Protein AF-A0A1X6YIQ5-F1 (afdb_monomer_lite)

Structure (mmCIF, N/CA/C/O backbone):
data_AF-A0A1X6YIQ5-F1
#
_entry.id   AF-A0A1X6YIQ5-F1
#
loop_
_atom_site.group_PDB
_atom_site.id
_atom_site.type_symbol
_atom_site.label_atom_id
_atom_site.label_alt_id
_atom_site.label_comp_id
_atom_site.label_asym_id
_atom_site.label_entity_id
_atom_site.label_seq_id
_atom_site.pdbx_PDB_ins_code
_atom_site.Cartn_x
_atom_site.Cartn_y
_atom_site.Cartn_z
_atom_site.occupancy
_atom_site.B_iso_or_equiv
_atom_site.auth_seq_id
_atom_site.auth_comp_id
_atom_site.auth_asym_id
_atom_site.auth_atom_id
_atom_site.pdbx_PDB_model_num
ATOM 1 N N . MET A 1 1 ? 6.212 4.295 -26.860 1.00 53.03 1 MET A N 1
ATOM 2 C CA . MET A 1 1 ? 7.221 3.517 -26.101 1.00 53.03 1 MET A CA 1
ATOM 3 C C . MET A 1 1 ? 6.653 2.960 -24.798 1.00 53.03 1 MET A C 1
ATOM 5 O O . MET A 1 1 ? 6.715 1.766 -24.558 1.00 53.03 1 MET A O 1
ATOM 9 N N . VAL A 1 2 ? 6.055 3.823 -23.980 1.00 55.97 2 VAL A N 1
ATOM 10 C CA . VAL A 1 2 ? 5.561 3.533 -22.626 1.00 55.97 2 VAL A CA 1
ATOM 11 C C . VAL A 1 2 ? 4.442 2.473 -22.601 1.00 55.97 2 VAL A C 1
ATOM 13 O O . VAL A 1 2 ? 4.489 1.535 -21.822 1.00 55.97 2 VAL A O 1
ATOM 16 N N . VAL A 1 3 ? 3.499 2.537 -23.537 1.00 56.19 3 VAL A N 1
ATOM 17 C CA . VAL A 1 3 ? 2.210 1.818 -23.471 1.00 56.19 3 VAL A CA 1
ATOM 18 C C . VAL A 1 3 ? 2.322 0.293 -23.561 1.00 56.19 3 VAL A C 1
ATOM 20 O O . VAL A 1 3 ? 1.703 -0.402 -22.770 1.00 56.19 3 VAL A O 1
ATOM 23 N N . LEU A 1 4 ? 3.128 -0.253 -24.479 1.00 58.44 4 LEU A N 1
ATOM 24 C CA . LEU A 1 4 ? 3.319 -1.712 -24.598 1.00 58.44 4 LEU A CA 1
ATOM 25 C C . LEU A 1 4 ? 4.088 -2.301 -23.409 1.00 58.44 4 LEU A C 1
ATOM 27 O O . LEU A 1 4 ? 3.929 -3.468 -23.063 1.00 58.44 4 LEU A O 1
ATOM 31 N N . LEU A 1 5 ? 4.935 -1.483 -22.792 1.00 61.59 5 LEU A N 1
ATOM 32 C CA . LEU A 1 5 ? 5.711 -1.863 -21.625 1.00 61.59 5 LEU A CA 1
ATOM 33 C C . LEU A 1 5 ? 4.838 -1.816 -20.362 1.00 61.59 5 LEU A C 1
ATOM 35 O O . LEU A 1 5 ? 4.903 -2.739 -19.556 1.00 61.59 5 LEU A O 1
ATOM 39 N N . PHE A 1 6 ? 3.958 -0.816 -20.264 1.00 63.44 6 PHE A N 1
ATOM 40 C CA . PHE A 1 6 ? 2.866 -0.741 -19.288 1.00 63.44 6 PHE A CA 1
ATOM 41 C C . PHE A 1 6 ? 1.937 -1.950 -19.405 1.00 63.44 6 PHE A C 1
ATOM 43 O O . PHE A 1 6 ? 1.803 -2.706 -18.455 1.00 63.44 6 PHE A O 1
ATOM 50 N N . ALA A 1 7 ? 1.416 -2.208 -20.603 1.00 62.44 7 ALA A N 1
ATOM 51 C CA . ALA A 1 7 ? 0.594 -3.368 -20.933 1.00 62.44 7 ALA A CA 1
ATOM 52 C C . ALA A 1 7 ? 1.206 -4.702 -20.477 1.00 62.44 7 ALA A C 1
ATOM 54 O O . ALA A 1 7 ? 0.533 -5.568 -19.920 1.00 62.44 7 ALA A O 1
ATOM 55 N N . TYR A 1 8 ? 2.505 -4.880 -20.723 1.00 66.38 8 TYR A N 1
ATOM 56 C CA . TYR A 1 8 ? 3.210 -6.091 -20.328 1.00 66.38 8 TYR A CA 1
ATOM 57 C C . TYR A 1 8 ? 3.459 -6.141 -18.814 1.00 66.38 8 TYR A C 1
ATOM 59 O O . TYR A 1 8 ? 3.395 -7.217 -18.234 1.00 66.38 8 TYR A O 1
ATOM 67 N N . ALA A 1 9 ? 3.711 -5.001 -18.163 1.00 65.00 9 ALA A N 1
ATOM 68 C CA . ALA A 1 9 ? 3.902 -4.901 -16.718 1.00 65.00 9 ALA A CA 1
ATOM 69 C C . ALA A 1 9 ? 2.590 -5.064 -15.918 1.00 65.00 9 ALA A C 1
ATOM 71 O O . ALA A 1 9 ? 2.622 -5.643 -14.833 1.00 65.00 9 ALA A O 1
ATOM 72 N N . GLU A 1 10 ? 1.442 -4.656 -16.468 1.00 68.88 10 GLU A N 1
ATOM 73 C CA . GLU A 1 10 ? 0.098 -4.855 -15.895 1.00 68.88 10 GLU A CA 1
ATOM 74 C C . GLU A 1 10 ? -0.239 -6.345 -15.700 1.00 68.88 10 GLU A C 1
ATOM 76 O O . GLU A 1 10 ? -0.934 -6.714 -14.752 1.00 68.88 10 GLU A O 1
ATOM 81 N N . LEU A 1 11 ? 0.311 -7.235 -16.536 1.00 68.00 11 LEU A N 1
ATOM 82 C CA . LEU A 1 11 ? 0.169 -8.691 -16.378 1.00 68.00 11 LEU A CA 1
ATOM 83 C C . LEU A 1 11 ? 0.916 -9.240 -15.149 1.00 68.00 11 LEU A C 1
ATOM 85 O O . LEU A 1 11 ? 0.586 -10.323 -14.661 1.00 68.00 11 LEU A O 1
ATOM 89 N N . TYR A 1 12 ? 1.913 -8.514 -14.632 1.00 71.19 12 TYR A N 1
ATOM 90 C CA . TYR A 1 12 ? 2.687 -8.928 -13.456 1.00 71.19 12 TYR A CA 1
ATOM 91 C C . TYR A 1 12 ? 2.067 -8.472 -12.140 1.00 71.19 12 TYR A C 1
ATOM 93 O O . TYR A 1 12 ? 2.464 -8.981 -11.095 1.00 71.19 12 TYR A O 1
ATOM 101 N N . GLU A 1 13 ? 1.096 -7.560 -12.153 1.00 73.12 13 GLU A N 1
ATOM 102 C CA . GLU A 1 13 ? 0.390 -7.153 -10.938 1.00 73.12 13 GLU A CA 1
ATOM 103 C C . GLU A 1 13 ? -0.381 -8.330 -10.301 1.00 73.12 13 GLU A C 1
ATOM 105 O O . GLU A 1 13 ? -0.121 -8.645 -9.133 1.00 73.12 13 GLU A O 1
ATOM 110 N N . PRO A 1 14 ? -1.253 -9.062 -11.025 1.00 73.69 14 PRO A N 1
ATOM 111 C CA . PRO A 1 14 ? -1.998 -10.175 -10.443 1.00 73.69 14 PRO A CA 1
ATOM 112 C C . PRO A 1 14 ? -1.091 -11.353 -10.068 1.00 73.69 14 PRO A C 1
ATOM 114 O O . PRO A 1 14 ? -1.290 -12.010 -9.043 1.00 73.69 14 PRO A O 1
ATOM 117 N N . LEU A 1 15 ? -0.044 -11.588 -10.867 1.00 76.81 15 LEU A N 1
ATOM 118 C CA . LEU A 1 15 ? 0.996 -12.561 -10.550 1.00 76.81 15 LEU A CA 1
ATOM 119 C C . LEU A 1 15 ? 1.741 -12.162 -9.270 1.00 76.81 15 LEU A C 1
ATOM 121 O O . LEU A 1 15 ? 2.005 -13.006 -8.418 1.00 76.81 15 LEU A O 1
ATOM 125 N N . GLY A 1 16 ? 2.041 -10.875 -9.112 1.00 75.31 16 GLY A N 1
ATOM 126 C CA . GLY A 1 16 ? 2.680 -10.329 -7.927 1.00 75.31 16 GLY A CA 1
ATOM 127 C C . GLY A 1 16 ? 1.823 -10.488 -6.677 1.00 75.31 16 GLY A C 1
ATOM 128 O O . GLY A 1 16 ? 2.349 -10.855 -5.627 1.00 75.31 16 GLY A O 1
ATOM 129 N N . PHE A 1 17 ? 0.503 -10.317 -6.799 1.00 81.81 17 PHE A N 1
ATOM 130 C CA . PHE A 1 17 ? -0.428 -10.678 -5.733 1.00 81.81 17 PHE A CA 1
ATOM 131 C C . PHE A 1 17 ? -0.332 -12.167 -5.386 1.00 81.81 17 PHE A C 1
ATOM 133 O O . PHE A 1 17 ? -0.125 -12.484 -4.221 1.00 81.81 17 PHE A O 1
ATOM 140 N N . ILE A 1 18 ? -0.432 -13.076 -6.366 1.00 81.25 18 ILE A N 1
ATOM 141 C CA . ILE A 1 18 ? -0.370 -14.527 -6.111 1.00 81.25 18 ILE A CA 1
ATOM 142 C C . ILE A 1 18 ? 0.941 -14.910 -5.427 1.00 81.25 18 ILE A C 1
ATOM 144 O O . ILE A 1 18 ? 0.925 -15.603 -4.413 1.00 81.25 18 ILE A O 1
ATOM 148 N N . ILE A 1 19 ? 2.077 -14.451 -5.956 1.00 81.25 19 ILE A N 1
ATOM 149 C CA . ILE A 1 19 ? 3.394 -14.765 -5.396 1.00 81.25 19 ILE A CA 1
ATOM 150 C C . ILE A 1 19 ? 3.486 -14.230 -3.965 1.00 81.25 19 ILE A C 1
ATOM 152 O O . ILE A 1 19 ? 3.871 -14.968 -3.061 1.00 81.25 19 ILE A O 1
ATOM 156 N N . SER A 1 20 ? 3.088 -12.976 -3.734 1.00 80.19 20 SER A N 1
ATOM 157 C CA . SER A 1 20 ? 3.107 -12.385 -2.394 1.00 80.19 20 SER A CA 1
ATOM 158 C C . SER A 1 20 ? 2.157 -13.118 -1.438 1.00 80.19 20 SER A C 1
ATOM 160 O O . SER A 1 20 ? 2.506 -13.378 -0.289 1.00 80.19 20 SER A O 1
ATOM 162 N N . ALA A 1 21 ? 0.980 -13.528 -1.911 1.00 81.50 21 ALA A N 1
ATOM 163 C CA . ALA A 1 21 ? -0.016 -14.233 -1.115 1.00 81.50 21 ALA A CA 1
ATOM 164 C C . ALA A 1 21 ? 0.458 -15.640 -0.735 1.00 81.50 21 ALA A C 1
ATOM 166 O O . ALA A 1 21 ? 0.279 -16.049 0.406 1.00 81.50 21 ALA A O 1
ATOM 167 N N . ILE A 1 22 ? 1.110 -16.363 -1.647 1.00 82.69 22 ILE A N 1
ATOM 168 C CA . ILE A 1 22 ? 1.672 -17.689 -1.364 1.00 82.69 22 ILE A CA 1
ATOM 169 C C . ILE A 1 22 ? 2.852 -17.581 -0.392 1.00 82.69 22 ILE A C 1
ATOM 171 O O . ILE A 1 22 ? 2.931 -18.352 0.561 1.00 82.69 22 ILE A O 1
ATOM 175 N N . LEU A 1 23 ? 3.761 -16.627 -0.617 1.00 82.94 23 LEU A N 1
ATOM 176 C CA . LEU A 1 23 ? 4.980 -16.491 0.184 1.00 82.94 23 LEU A CA 1
ATOM 177 C C . LEU A 1 23 ? 4.713 -15.898 1.571 1.00 82.94 23 LEU A C 1
ATOM 179 O O . LEU A 1 23 ? 5.242 -16.387 2.567 1.00 82.94 23 LEU A O 1
ATOM 183 N N . PHE A 1 24 ? 3.905 -14.839 1.642 1.00 82.94 24 PHE A N 1
ATOM 184 C CA . PHE A 1 24 ? 3.707 -14.052 2.859 1.00 82.94 24 PHE A CA 1
ATOM 185 C C . PHE A 1 24 ? 2.323 -14.229 3.476 1.00 82.94 24 PHE A C 1
ATOM 187 O O . PHE A 1 24 ? 2.172 -13.972 4.664 1.00 82.94 24 PHE A O 1
ATOM 194 N N . GLY A 1 25 ? 1.315 -14.688 2.732 1.00 80.62 25 GLY A N 1
ATOM 195 C CA . GLY A 1 25 ? -0.045 -14.865 3.252 1.00 80.62 25 GLY A CA 1
ATOM 196 C C . GLY A 1 25 ? -0.112 -15.756 4.497 1.00 80.62 25 GLY A C 1
ATOM 197 O O . GLY A 1 25 ? -0.615 -15.284 5.516 1.00 80.62 25 GLY A O 1
ATOM 198 N N . PRO A 1 26 ? 0.443 -16.987 4.485 1.00 79.50 26 PRO A N 1
ATOM 199 C CA . PRO A 1 26 ? 0.451 -17.858 5.664 1.00 79.50 26 PRO A CA 1
ATOM 200 C C . PRO A 1 26 ? 1.205 -17.246 6.853 1.00 79.50 26 PRO A C 1
ATOM 202 O O . PRO A 1 26 ? 0.754 -17.328 7.998 1.00 79.50 26 PRO A O 1
ATOM 205 N N . LEU A 1 27 ? 2.335 -16.585 6.583 1.00 83.25 27 LEU A N 1
ATOM 206 C CA . LEU A 1 27 ? 3.137 -15.921 7.609 1.00 83.25 27 LEU A CA 1
ATOM 207 C C . LEU A 1 27 ? 2.349 -14.779 8.263 1.00 83.25 27 LEU A C 1
ATOM 209 O O . LEU A 1 27 ? 2.223 -14.729 9.481 1.00 83.25 27 LEU A O 1
ATOM 213 N N . LEU A 1 28 ? 1.762 -13.894 7.460 1.00 81.31 28 LEU A N 1
ATOM 214 C CA . LEU A 1 28 ? 0.974 -12.764 7.948 1.00 81.31 28 LEU A CA 1
ATOM 215 C C . LEU A 1 28 ? -0.287 -13.239 8.683 1.00 81.31 28 LEU A C 1
ATOM 217 O O . LEU A 1 28 ? -0.597 -12.719 9.751 1.00 81.31 28 LEU A O 1
ATOM 221 N N . ALA A 1 29 ? -0.976 -14.261 8.167 1.00 77.25 29 ALA A N 1
ATOM 222 C CA . ALA A 1 29 ? -2.169 -14.822 8.798 1.00 77.25 29 ALA A CA 1
ATOM 223 C C . ALA A 1 29 ? -1.861 -15.463 10.162 1.00 77.25 29 ALA A C 1
ATOM 225 O O . ALA A 1 29 ? -2.583 -15.223 11.126 1.00 77.25 29 ALA A O 1
ATOM 226 N N . SER A 1 30 ? -0.777 -16.237 10.272 1.00 79.25 30 SER A N 1
ATOM 227 C CA . SER A 1 30 ? -0.375 -16.866 11.542 1.00 79.25 30 SER A CA 1
ATOM 228 C C . SER A 1 30 ? 0.035 -15.845 12.604 1.00 79.25 30 SER A C 1
ATOM 230 O O . SER A 1 30 ? -0.375 -15.962 13.758 1.00 79.25 30 SER A O 1
ATOM 232 N N . VAL A 1 31 ? 0.773 -14.803 12.208 1.00 80.06 31 VAL A N 1
ATOM 233 C CA . VAL A 1 31 ? 1.117 -13.679 13.089 1.00 80.06 31 VAL A CA 1
ATOM 234 C C . VAL A 1 31 ? -0.150 -12.966 13.563 1.00 80.06 31 VAL A C 1
ATOM 236 O O . VAL A 1 31 ? -0.294 -12.706 14.754 1.00 80.06 31 VAL A O 1
ATOM 239 N N . ALA A 1 32 ? -1.094 -12.708 12.660 1.00 77.12 32 ALA A N 1
ATOM 240 C CA . ALA A 1 32 ? -2.325 -11.993 12.975 1.00 77.12 32 ALA A CA 1
ATOM 241 C C . ALA A 1 32 ? -3.273 -12.762 13.902 1.00 77.12 32 ALA A C 1
ATOM 243 O O . ALA A 1 32 ? -3.860 -12.165 14.797 1.00 77.12 32 ALA A O 1
ATOM 244 N N . VAL A 1 33 ? -3.410 -14.082 13.730 1.00 78.25 33 VAL A N 1
ATOM 245 C CA . VAL A 1 33 ? -4.239 -14.919 14.621 1.00 78.25 33 VAL A CA 1
ATOM 246 C C . VAL A 1 33 ? -3.663 -14.962 16.043 1.00 78.25 33 VAL A C 1
ATOM 248 O O . VAL A 1 33 ? -4.410 -15.093 17.007 1.00 78.25 33 VAL A O 1
ATOM 251 N N . GLY A 1 34 ? -2.346 -14.797 16.193 1.00 79.19 34 GLY A N 1
ATOM 252 C CA . GLY A 1 34 ? -1.677 -14.705 17.491 1.00 79.19 34 GLY A CA 1
ATOM 253 C C . GLY A 1 34 ? -1.745 -13.327 18.165 1.00 79.19 34 GLY A C 1
ATOM 254 O O . GLY A 1 34 ? -1.153 -13.149 19.232 1.00 79.19 34 GLY A O 1
ATOM 255 N N . PHE A 1 35 ? -2.403 -12.324 17.571 1.00 81.06 35 PHE A N 1
ATOM 256 C CA . PHE A 1 35 ? -2.452 -10.985 18.158 1.00 81.06 35 PHE A CA 1
ATOM 257 C C . PHE A 1 35 ? -3.387 -10.921 19.366 1.00 81.06 35 PHE A C 1
ATOM 259 O O . PHE A 1 35 ? -4.598 -11.095 19.269 1.00 81.06 35 PHE A O 1
ATOM 266 N N . SER A 1 36 ? -2.808 -10.598 20.522 1.00 83.94 36 SER A N 1
ATOM 267 C CA . SER A 1 36 ? -3.554 -10.198 21.712 1.00 83.94 36 SER A CA 1
ATOM 268 C C . SER A 1 36 ? -3.904 -8.700 21.655 1.00 83.94 36 SER A C 1
ATOM 270 O O . SER A 1 36 ? -3.282 -7.952 20.891 1.00 83.94 36 SER A O 1
ATOM 272 N N . PRO A 1 37 ? -4.838 -8.205 22.492 1.00 84.19 37 PRO A N 1
ATOM 273 C CA . PRO A 1 37 ? -5.150 -6.774 22.568 1.00 84.19 37 PRO A CA 1
ATOM 274 C C . PRO A 1 37 ? -3.915 -5.882 22.779 1.00 84.19 37 PRO A C 1
ATOM 276 O O . PRO A 1 37 ? -3.825 -4.803 22.197 1.00 84.19 37 PRO A O 1
ATOM 279 N N . ALA A 1 38 ? -2.920 -6.352 23.541 1.00 89.25 38 ALA A N 1
ATOM 280 C CA . ALA A 1 38 ? -1.661 -5.635 23.743 1.00 89.25 38 ALA A CA 1
ATOM 281 C C . ALA A 1 38 ? -0.853 -5.485 22.439 1.00 89.25 38 ALA A C 1
ATOM 283 O O . ALA A 1 38 ? -0.297 -4.417 22.180 1.00 89.25 38 ALA A O 1
ATOM 284 N N . ASN A 1 39 ? -0.842 -6.518 21.588 1.00 84.38 39 ASN A N 1
ATOM 285 C CA . ASN A 1 39 ? -0.158 -6.481 20.293 1.00 84.38 39 ASN A CA 1
ATOM 286 C C . ASN A 1 39 ? -0.833 -5.492 19.338 1.00 84.38 39 ASN A C 1
ATOM 288 O O . ASN A 1 39 ? -0.136 -4.768 18.633 1.00 84.38 39 ASN A O 1
ATOM 292 N N . TYR A 1 40 ? -2.168 -5.392 19.359 1.00 80.94 40 TYR A N 1
ATOM 293 C CA . TYR A 1 40 ? -2.887 -4.374 18.588 1.00 80.94 40 TYR A CA 1
ATOM 294 C C . TYR A 1 40 ? -2.521 -2.955 19.033 1.00 80.94 40 TYR A C 1
ATOM 296 O O . TYR A 1 40 ? -2.249 -2.111 18.183 1.00 80.94 40 TYR A O 1
ATOM 304 N N . VAL A 1 41 ? -2.440 -2.687 20.341 1.00 87.38 41 VAL A N 1
ATOM 305 C CA . VAL A 1 41 ? -2.010 -1.369 20.843 1.00 87.38 41 VAL A CA 1
ATOM 306 C C . VAL A 1 41 ? -0.580 -1.055 20.400 1.00 87.38 41 VAL A C 1
ATOM 308 O O . VAL A 1 41 ? -0.331 0.022 19.859 1.00 87.38 41 VAL A O 1
ATOM 311 N N . ALA A 1 42 ? 0.351 -1.999 20.567 1.00 88.19 42 ALA A N 1
ATOM 312 C CA . ALA A 1 42 ? 1.741 -1.825 20.148 1.00 88.19 42 ALA A CA 1
ATOM 313 C C . ALA A 1 42 ? 1.862 -1.571 18.636 1.00 88.19 42 ALA A C 1
ATOM 315 O O . ALA A 1 42 ? 2.600 -0.680 18.216 1.00 88.19 42 ALA A O 1
ATOM 316 N N . LEU A 1 43 ? 1.097 -2.304 17.824 1.00 83.81 43 LEU A N 1
ATOM 317 C CA . LEU A 1 43 ? 1.045 -2.131 16.376 1.00 83.81 43 LEU A CA 1
ATOM 318 C C . LEU A 1 43 ? 0.504 -0.749 15.989 1.00 83.81 43 LEU A C 1
ATOM 320 O O . LEU A 1 43 ? 1.077 -0.100 15.120 1.00 83.81 43 LEU A O 1
ATOM 324 N N . MET A 1 44 ? -0.559 -0.275 16.644 1.00 84.81 44 MET A N 1
ATOM 325 C CA . MET A 1 44 ? -1.118 1.057 16.387 1.00 84.81 44 MET A CA 1
ATOM 326 C C . MET A 1 44 ? -0.113 2.156 16.745 1.00 84.81 44 MET A C 1
ATOM 328 O O . MET A 1 44 ? 0.115 3.063 15.947 1.00 84.81 44 MET A O 1
ATOM 332 N N . VAL A 1 45 ? 0.558 2.049 17.897 1.00 87.75 45 VAL A N 1
ATOM 333 C CA . VAL A 1 45 ? 1.624 2.986 18.294 1.00 87.75 45 VAL A CA 1
ATOM 334 C C . VAL A 1 45 ? 2.773 2.966 17.284 1.00 87.75 45 VAL A C 1
ATOM 336 O O . VAL A 1 45 ? 3.226 4.023 16.847 1.00 87.75 45 VAL A O 1
ATOM 339 N N . PHE A 1 46 ? 3.210 1.778 16.860 1.00 86.44 46 PHE A N 1
ATOM 340 C CA . PHE A 1 46 ? 4.240 1.626 15.836 1.00 86.44 46 PHE A CA 1
ATOM 341 C C . PHE A 1 46 ? 3.811 2.214 14.485 1.00 86.44 46 PHE A C 1
ATOM 343 O O . PHE A 1 46 ? 4.620 2.854 13.813 1.00 86.44 46 PHE A O 1
ATOM 350 N N . ALA A 1 47 ? 2.544 2.055 14.096 1.00 81.38 47 ALA A N 1
ATOM 351 C CA . ALA A 1 47 ? 1.998 2.622 12.868 1.00 81.38 47 ALA A CA 1
ATOM 352 C C . ALA A 1 47 ? 2.012 4.156 12.906 1.00 81.38 47 ALA A C 1
ATOM 354 O O . ALA A 1 47 ? 2.488 4.776 11.957 1.00 81.38 47 ALA A O 1
ATOM 355 N N . PHE A 1 48 ? 1.588 4.781 14.011 1.00 82.50 48 PHE A N 1
ATOM 356 C CA . PHE A 1 48 ? 1.664 6.239 14.173 1.00 82.50 48 PHE A CA 1
ATOM 357 C C . PHE A 1 48 ? 3.111 6.753 14.241 1.00 82.50 48 PHE A C 1
ATOM 359 O O . PHE A 1 48 ? 3.433 7.783 13.642 1.00 82.50 48 PHE A O 1
ATOM 366 N N . ALA A 1 49 ? 4.012 6.027 14.907 1.00 84.50 49 ALA A N 1
ATOM 367 C CA . ALA A 1 49 ? 5.436 6.364 14.936 1.00 84.50 49 ALA A CA 1
ATOM 368 C C . ALA A 1 49 ? 6.072 6.271 13.537 1.00 84.50 49 ALA A C 1
ATOM 370 O O . ALA A 1 49 ? 6.790 7.171 13.105 1.00 84.50 49 ALA A O 1
ATOM 371 N N . SER A 1 50 ? 5.743 5.225 12.780 1.00 80.94 50 SER A N 1
ATOM 372 C CA . SER A 1 50 ? 6.219 5.049 11.406 1.00 80.94 50 SER A CA 1
ATOM 373 C C . SER A 1 50 ? 5.645 6.119 10.480 1.00 80.94 50 SER A C 1
ATOM 375 O O . SER A 1 50 ? 6.389 6.730 9.718 1.00 80.94 50 SER A O 1
ATOM 377 N N . LEU A 1 51 ? 4.347 6.418 10.587 1.00 78.69 51 LEU A N 1
ATOM 378 C CA . LEU A 1 51 ? 3.682 7.469 9.815 1.00 78.69 51 LEU A CA 1
ATOM 379 C C . LEU A 1 51 ? 4.385 8.821 9.997 1.00 78.69 51 LEU A C 1
ATOM 381 O O . LEU A 1 51 ? 4.683 9.500 9.018 1.00 78.69 51 LEU A O 1
ATOM 385 N N . THR A 1 52 ? 4.705 9.192 11.238 1.00 75.38 52 THR A N 1
ATOM 386 C CA . THR A 1 52 ? 5.380 10.466 11.529 1.00 75.38 52 THR A CA 1
ATOM 387 C C . THR A 1 52 ? 6.840 10.503 11.070 1.00 75.38 52 THR A C 1
ATOM 389 O O . THR A 1 52 ? 7.338 11.583 10.747 1.00 75.38 52 THR A O 1
ATOM 392 N N . SER A 1 53 ? 7.509 9.348 10.982 1.00 72.06 53 SER A N 1
ATOM 393 C CA . SER A 1 53 ? 8.874 9.230 10.452 1.00 72.06 53 SER A CA 1
ATOM 394 C C . SER A 1 53 ? 8.947 9.196 8.920 1.00 72.06 53 SER A C 1
ATOM 396 O O . SER A 1 53 ? 9.953 9.626 8.362 1.00 72.06 53 SER A O 1
ATOM 398 N N . LEU A 1 54 ? 7.940 8.639 8.240 1.00 66.19 54 LEU A N 1
ATOM 399 C CA . LEU A 1 54 ? 7.959 8.399 6.790 1.00 66.19 54 LEU A CA 1
ATOM 400 C C . LEU A 1 54 ? 7.247 9.489 5.979 1.00 66.19 54 LEU A C 1
ATOM 402 O O . LEU A 1 54 ? 7.595 9.710 4.818 1.00 66.19 54 LEU A O 1
ATOM 406 N N . VAL A 1 55 ? 6.243 10.162 6.549 1.00 65.44 55 VAL A N 1
ATOM 407 C CA . VAL A 1 55 ? 5.382 11.083 5.797 1.00 65.44 55 VAL A CA 1
ATOM 408 C C . VAL A 1 55 ? 5.827 12.537 5.967 1.00 65.44 55 VAL A C 1
ATOM 410 O O . VAL A 1 55 ? 5.603 13.170 7.000 1.00 65.44 55 VAL A O 1
ATOM 413 N N . GLY A 1 56 ? 6.355 13.092 4.873 1.00 60.34 56 GLY A N 1
ATOM 414 C CA . GLY A 1 56 ? 6.506 14.531 4.657 1.00 60.34 56 GLY A CA 1
ATOM 415 C C . GLY A 1 56 ? 7.750 15.169 5.281 1.00 60.34 56 GLY A C 1
ATOM 416 O O . GLY A 1 56 ? 8.565 14.534 5.936 1.00 60.34 56 GLY A O 1
ATOM 417 N N . LYS A 1 57 ? 7.906 16.480 5.054 1.00 66.00 57 LYS A N 1
ATOM 418 C CA . LYS A 1 57 ? 9.042 17.273 5.566 1.00 66.00 57 LYS A CA 1
ATOM 419 C C . LYS A 1 57 ? 8.873 17.716 7.027 1.00 66.00 57 LYS A C 1
ATOM 421 O O . LYS A 1 57 ? 9.803 18.272 7.597 1.00 66.00 57 LYS A O 1
ATOM 426 N N . SER A 1 58 ? 7.678 17.559 7.609 1.00 80.88 58 SER A N 1
ATOM 427 C CA . SER A 1 58 ? 7.340 18.088 8.936 1.00 80.88 58 SER A CA 1
ATOM 428 C C . SER A 1 58 ? 6.541 17.078 9.759 1.00 80.88 58 SER A C 1
ATOM 430 O O . SER A 1 58 ? 5.327 16.957 9.606 1.00 80.88 58 SER A O 1
ATOM 432 N N . THR A 1 59 ? 7.232 16.414 10.685 1.00 82.50 59 THR A N 1
ATOM 433 C CA . THR A 1 59 ? 6.690 15.430 11.637 1.00 82.50 59 THR A CA 1
ATOM 434 C C . THR A 1 59 ? 5.504 15.976 12.437 1.00 82.50 59 THR A C 1
ATOM 436 O O . THR A 1 59 ? 4.508 15.283 12.628 1.00 82.50 59 THR A O 1
ATOM 439 N N . VAL A 1 60 ? 5.575 17.244 12.861 1.00 85.62 60 VAL A N 1
ATOM 440 C CA . VAL A 1 60 ? 4.529 17.892 13.671 1.00 85.62 60 VAL A CA 1
ATOM 441 C C . VAL A 1 60 ? 3.214 18.004 12.900 1.00 85.62 60 VAL A C 1
ATOM 443 O O . VAL A 1 60 ? 2.159 17.704 13.450 1.00 85.62 60 VAL A O 1
ATOM 446 N N . LYS A 1 61 ? 3.261 18.387 11.617 1.00 84.94 61 LYS A N 1
ATOM 447 C CA . LYS A 1 61 ? 2.051 18.502 10.786 1.00 84.94 61 LYS A CA 1
ATOM 448 C C . LYS A 1 61 ? 1.393 17.142 10.572 1.00 84.94 61 LYS A C 1
ATOM 450 O O . LYS A 1 61 ? 0.175 17.038 10.668 1.00 84.94 61 LYS A O 1
ATOM 455 N N . THR A 1 62 ? 2.200 16.111 10.336 1.00 84.56 62 THR A N 1
ATOM 456 C CA . THR A 1 62 ? 1.725 14.733 10.176 1.00 84.56 62 THR A CA 1
ATOM 457 C C . THR A 1 62 ? 1.047 14.228 11.451 1.00 84.56 62 THR A C 1
ATOM 459 O O . THR A 1 62 ? -0.055 13.688 11.383 1.00 84.56 62 THR A O 1
ATOM 462 N N . LEU A 1 63 ? 1.659 14.452 12.620 1.00 85.25 63 LEU A N 1
ATOM 463 C CA . LEU A 1 63 ? 1.088 14.027 13.900 1.00 85.25 63 LEU A CA 1
ATOM 464 C C . LEU A 1 63 ? -0.205 14.785 14.234 1.00 85.25 63 LEU A C 1
ATOM 466 O O . LEU A 1 63 ? -1.180 14.165 14.646 1.00 85.25 63 LEU A O 1
ATOM 470 N N . LEU A 1 64 ? -0.242 16.104 14.016 1.00 89.50 64 LEU A N 1
ATOM 471 C CA . LEU A 1 64 ? -1.458 16.900 14.211 1.00 89.50 64 LEU A CA 1
ATOM 472 C C . LEU A 1 64 ? -2.589 16.435 13.289 1.00 89.50 64 LEU A C 1
ATOM 474 O O . LEU A 1 64 ? -3.713 16.275 13.751 1.00 89.50 64 LEU A O 1
ATOM 478 N N . GLY A 1 65 ? -2.295 16.162 12.014 1.00 88.00 65 GLY A N 1
ATOM 479 C CA . GLY A 1 65 ? -3.279 15.619 11.076 1.00 88.00 65 GLY A CA 1
ATOM 480 C C . GLY A 1 65 ? -3.832 14.264 11.525 1.00 88.00 65 GLY A C 1
ATOM 481 O O . GLY A 1 65 ? -5.043 14.060 11.515 1.00 88.00 65 GLY A O 1
ATOM 482 N N . ALA A 1 66 ? -2.960 13.366 11.991 1.00 85.31 66 ALA A N 1
ATOM 483 C CA . ALA A 1 66 ? -3.359 12.065 12.523 1.00 85.31 66 ALA A CA 1
ATOM 484 C C . ALA A 1 66 ? -4.229 12.184 13.788 1.00 85.31 66 ALA A C 1
ATOM 486 O O . ALA A 1 66 ? -5.221 11.470 13.917 1.00 85.31 66 ALA A O 1
ATOM 487 N N . LEU A 1 67 ? -3.894 13.103 14.700 1.00 88.56 67 LEU A N 1
ATOM 488 C CA . LEU A 1 67 ? -4.679 13.364 15.910 1.00 88.56 67 LEU A CA 1
ATOM 489 C C . LEU A 1 67 ? -6.053 13.957 15.587 1.00 88.56 67 LEU A C 1
ATOM 491 O O . LEU A 1 67 ? -7.051 13.494 16.133 1.00 88.56 67 LEU A O 1
ATOM 495 N N . ILE A 1 68 ? -6.118 14.932 14.675 1.00 90.06 68 ILE A N 1
ATOM 496 C CA . ILE A 1 68 ? -7.389 15.502 14.204 1.00 90.06 68 ILE A CA 1
ATOM 497 C C . ILE A 1 68 ? -8.261 14.393 13.613 1.00 90.06 68 ILE A C 1
ATOM 499 O O . ILE A 1 68 ? -9.437 14.288 13.951 1.00 90.06 68 ILE A O 1
ATOM 503 N N . TRP A 1 69 ? -7.679 13.526 12.783 1.00 86.88 69 TRP A N 1
ATOM 504 C CA . TRP A 1 69 ? -8.407 12.406 12.201 1.00 86.88 69 TRP A CA 1
ATOM 505 C C . TRP A 1 69 ? -8.913 11.412 13.251 1.00 86.88 69 TRP A C 1
ATOM 507 O O . TRP A 1 69 ? -10.072 11.018 13.195 1.00 86.88 69 TRP A O 1
ATOM 517 N N . LEU A 1 70 ? -8.088 11.045 14.236 1.00 87.31 70 LEU A N 1
ATOM 518 C CA . LEU A 1 70 ? -8.507 10.180 15.343 1.00 87.31 70 LEU A CA 1
ATOM 519 C C . LEU A 1 70 ? -9.688 10.773 16.115 1.00 87.31 70 LEU A C 1
ATOM 521 O O . LEU A 1 70 ? -10.629 10.051 16.426 1.00 87.31 70 LEU A O 1
ATOM 525 N N . MET A 1 71 ? -9.669 12.080 16.390 1.00 88.56 71 MET A N 1
ATOM 526 C CA . MET A 1 71 ? -10.793 12.751 17.045 1.00 88.56 71 MET A CA 1
ATOM 527 C C . MET A 1 71 ? -12.062 12.671 16.191 1.00 88.56 71 MET A C 1
ATOM 529 O O . MET A 1 71 ? -13.113 12.285 16.701 1.00 88.56 71 MET A O 1
ATOM 533 N N . LEU A 1 72 ? -11.962 12.959 14.889 1.00 89.19 72 LEU A N 1
ATOM 534 C CA . LEU A 1 72 ? -13.094 12.877 13.960 1.00 89.19 72 LEU A CA 1
ATOM 535 C C . LEU A 1 72 ? -13.649 11.449 13.834 1.00 89.19 72 LEU A C 1
ATOM 537 O O . LEU A 1 72 ? -14.861 11.262 13.853 1.00 89.19 72 LEU A O 1
ATOM 541 N N . ALA A 1 73 ? -12.778 10.441 13.780 1.00 86.31 73 ALA A N 1
ATOM 542 C CA . ALA A 1 73 ? -13.159 9.033 13.680 1.00 86.31 73 ALA A CA 1
ATOM 543 C C . ALA A 1 73 ? -13.857 8.494 14.943 1.00 86.31 73 ALA A C 1
ATOM 545 O O . ALA A 1 73 ? -14.515 7.460 14.882 1.00 86.31 73 ALA A O 1
ATOM 546 N N . THR A 1 74 ? -13.723 9.172 16.090 1.00 88.06 74 THR A N 1
ATOM 547 C CA . THR A 1 74 ? -14.423 8.797 17.333 1.00 88.06 74 THR A CA 1
ATOM 548 C C . THR A 1 74 ? -15.822 9.395 17.473 1.00 88.06 74 THR A C 1
ATOM 550 O O . THR A 1 74 ? -16.501 9.091 18.453 1.00 88.06 74 THR A O 1
ATOM 553 N N . ILE A 1 75 ? -16.257 10.241 16.534 1.00 92.00 75 ILE A N 1
ATOM 554 C CA . ILE A 1 75 ? -17.613 10.798 16.518 1.00 92.00 75 ILE A CA 1
ATOM 555 C C . ILE A 1 75 ? -18.594 9.696 16.109 1.00 92.00 75 ILE A C 1
ATOM 557 O O . ILE A 1 75 ? -18.424 9.089 15.054 1.00 92.00 75 ILE A O 1
ATOM 561 N N . GLY A 1 76 ? -19.624 9.461 16.924 1.00 90.94 76 GLY A N 1
ATOM 562 C CA . GLY A 1 76 ? -20.671 8.471 16.656 1.00 90.94 76 GLY A CA 1
ATOM 563 C C . GLY A 1 76 ? -20.923 7.513 17.813 1.00 90.94 76 GLY A C 1
ATOM 564 O O . GLY A 1 76 ? -20.433 7.699 18.929 1.00 90.94 76 GLY A O 1
ATOM 565 N N . ILE A 1 77 ? -21.736 6.490 17.558 1.00 87.94 77 ILE A N 1
ATOM 566 C CA . ILE A 1 77 ? -21.952 5.392 18.503 1.00 87.94 77 ILE A CA 1
ATOM 567 C C . ILE A 1 77 ? -20.750 4.445 18.448 1.00 87.94 77 ILE A C 1
ATOM 569 O O . ILE A 1 77 ? -20.409 3.910 17.395 1.00 87.94 77 ILE A O 1
ATOM 573 N N . ASP A 1 78 ? -20.109 4.212 19.593 1.00 84.81 78 ASP A N 1
ATOM 574 C CA . ASP A 1 78 ? -19.024 3.237 19.684 1.00 84.81 78 ASP A CA 1
ATOM 575 C C . ASP A 1 78 ? -19.556 1.812 19.457 1.00 84.81 78 ASP A C 1
ATOM 577 O O . ASP A 1 78 ? -20.426 1.343 20.189 1.00 84.81 78 ASP A O 1
ATOM 581 N N . ALA A 1 79 ? -19.006 1.106 18.465 1.00 75.69 79 ALA A N 1
ATOM 582 C CA . ALA A 1 79 ? -19.489 -0.217 18.058 1.00 75.69 79 ALA A CA 1
ATOM 583 C C . ALA A 1 79 ? -19.335 -1.307 19.137 1.00 75.69 79 ALA A C 1
ATOM 585 O O . ALA A 1 79 ? -20.054 -2.302 19.102 1.00 75.69 79 ALA A O 1
ATOM 586 N N . ASN A 1 80 ? -18.417 -1.134 20.095 1.00 77.06 80 ASN A N 1
ATOM 587 C CA . ASN A 1 80 ? -18.167 -2.125 21.145 1.00 77.06 80 ASN A CA 1
ATOM 588 C C . ASN A 1 80 ? -19.041 -1.899 22.384 1.00 77.06 80 ASN A C 1
ATOM 590 O O . ASN A 1 80 ? -19.445 -2.851 23.044 1.00 77.06 80 ASN A O 1
ATOM 594 N N . THR A 1 81 ? -19.293 -0.638 22.731 1.00 86.31 81 THR A N 1
ATOM 595 C CA . THR A 1 81 ? -19.925 -0.239 23.998 1.00 86.31 81 THR A CA 1
ATOM 596 C C . THR A 1 81 ? -21.318 0.361 23.823 1.00 86.31 81 THR A C 1
ATOM 598 O O . THR A 1 81 ? -22.046 0.484 24.803 1.00 86.31 81 THR A O 1
ATOM 601 N N . GLY A 1 82 ? -21.706 0.749 22.604 1.00 85.25 82 GLY A N 1
ATOM 602 C CA . GLY A 1 82 ? -22.991 1.387 22.302 1.00 85.25 82 GLY A CA 1
ATOM 603 C C . GLY A 1 82 ? -23.121 2.826 22.814 1.00 85.25 82 GLY A C 1
ATOM 604 O O . GLY A 1 82 ? -24.188 3.427 22.698 1.00 85.25 82 GLY A O 1
ATOM 605 N N . VAL A 1 83 ? -22.057 3.396 23.388 1.00 90.19 83 VAL A N 1
ATOM 606 C CA . VAL A 1 83 ? -22.082 4.739 23.977 1.00 90.19 83 VAL A CA 1
ATOM 607 C C . VAL A 1 83 ? -21.885 5.794 22.880 1.00 90.19 83 VAL A C 1
ATOM 609 O O . VAL A 1 83 ? -20.908 5.698 22.129 1.00 90.19 83 VAL A O 1
ATOM 612 N N . PRO A 1 84 ? -22.751 6.823 22.787 1.00 90.06 84 PRO A N 1
ATOM 613 C CA . PRO A 1 84 ? -22.547 7.933 21.863 1.00 90.06 84 PRO A CA 1
ATOM 614 C C . PRO A 1 84 ? -21.371 8.805 22.320 1.00 90.06 84 PRO A C 1
ATOM 616 O O . PRO A 1 84 ? -21.315 9.251 23.467 1.00 90.06 84 PRO A O 1
ATOM 619 N N . ARG A 1 85 ? -20.432 9.076 21.412 1.00 91.38 85 ARG A N 1
ATOM 620 C CA . ARG A 1 85 ? -19.251 9.915 21.645 1.00 91.38 85 ARG A CA 1
ATOM 621 C C . ARG A 1 85 ? -19.268 11.115 20.707 1.00 91.38 85 ARG A C 1
ATOM 623 O O . ARG A 1 85 ? -19.469 10.966 19.508 1.00 91.38 85 ARG A O 1
ATOM 630 N N . PHE A 1 86 ? -19.058 12.309 21.265 1.00 89.94 86 PHE A N 1
ATOM 631 C CA . PHE A 1 86 ? -18.946 13.565 20.506 1.00 89.94 86 PHE A CA 1
ATOM 632 C C . PHE A 1 86 ? -20.126 13.853 19.553 1.00 89.94 86 PHE A C 1
ATOM 634 O O . PHE A 1 86 ? -19.953 14.497 18.524 1.00 89.94 86 PHE A O 1
ATOM 641 N N . THR A 1 87 ? -21.336 13.393 19.891 1.00 88.56 87 THR A N 1
ATOM 642 C CA . THR A 1 87 ? -22.541 13.601 19.065 1.00 88.56 87 THR A CA 1
ATOM 643 C C . THR A 1 87 ? -23.264 14.912 19.373 1.00 88.56 87 THR A C 1
ATOM 645 O O . THR A 1 87 ? -24.101 15.348 18.591 1.00 88.56 87 THR A O 1
ATOM 648 N N . PHE A 1 88 ? -22.958 15.551 20.509 1.00 88.25 88 PHE A N 1
ATOM 649 C CA . PHE A 1 88 ? -23.479 16.865 20.923 1.00 88.25 88 PHE A CA 1
ATOM 650 C C . PHE A 1 88 ? -25.014 17.025 20.838 1.00 88.25 88 PHE A C 1
ATOM 652 O O . PHE A 1 88 ? -25.515 18.137 20.710 1.00 88.25 88 PHE A O 1
ATOM 659 N N . GLY A 1 89 ? -25.770 15.923 20.916 1.00 86.38 89 GLY A N 1
ATOM 660 C CA . GLY A 1 89 ? -27.233 15.924 20.794 1.00 86.38 89 GLY A CA 1
ATOM 661 C C . GLY A 1 89 ? -27.768 16.044 19.360 1.00 86.38 89 GLY A C 1
ATOM 662 O O . GLY A 1 89 ? -28.979 16.142 19.185 1.00 86.38 89 GLY A O 1
ATOM 663 N N . ILE A 1 90 ? -26.901 16.017 18.344 1.00 91.94 90 ILE A N 1
ATOM 664 C CA . ILE A 1 90 ? -27.281 16.054 16.927 1.00 91.94 90 ILE A CA 1
ATOM 665 C C . ILE A 1 90 ? -27.514 14.612 16.441 1.00 91.94 90 ILE A C 1
ATOM 667 O O . ILE A 1 90 ? -26.570 13.817 16.465 1.00 91.94 90 ILE A O 1
ATOM 671 N N . PRO A 1 91 ? -28.731 14.252 15.982 1.00 88.00 91 PRO A N 1
ATOM 672 C CA . PRO A 1 91 ? -29.040 12.891 15.539 1.00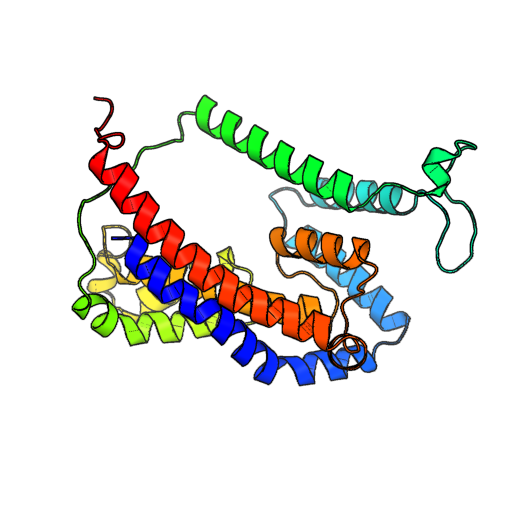 88.00 91 PRO A CA 1
ATOM 673 C C . PRO A 1 91 ? -28.158 12.400 14.387 1.00 88.00 91 PRO A C 1
ATOM 675 O O . PRO A 1 91 ? -27.733 11.250 14.402 1.00 88.00 91 PRO A O 1
ATOM 678 N N . ASP A 1 92 ? -27.817 13.274 13.437 1.00 87.06 92 ASP A N 1
ATOM 679 C CA . ASP A 1 92 ? -26.976 12.918 12.286 1.00 87.06 92 ASP A CA 1
ATOM 680 C C . ASP A 1 92 ? -25.568 12.468 12.701 1.00 87.06 92 ASP A C 1
ATOM 682 O O . ASP A 1 92 ? -24.964 11.616 12.055 1.00 87.06 92 ASP A O 1
ATOM 686 N N . LEU A 1 93 ? -25.057 12.976 13.830 1.00 88.56 93 LEU A N 1
ATOM 687 C CA . LEU A 1 93 ? -23.748 12.584 14.351 1.00 88.56 93 LEU A CA 1
ATOM 688 C C . LEU A 1 93 ? -23.761 11.217 15.041 1.00 88.56 93 LEU A C 1
ATOM 690 O O . LEU A 1 93 ? -22.687 10.698 15.326 1.00 88.56 93 LEU A O 1
ATOM 694 N N . LEU A 1 94 ? -24.924 10.603 15.297 1.00 87.81 94 LEU A N 1
ATOM 695 C CA . LEU A 1 94 ? -24.998 9.240 15.848 1.00 87.81 94 LEU A CA 1
ATOM 696 C C . LEU A 1 94 ? -24.457 8.199 14.865 1.00 87.81 94 LEU A C 1
ATOM 698 O O . LEU A 1 94 ? -23.822 7.236 15.294 1.00 87.81 94 LEU A O 1
ATOM 702 N N . ALA A 1 95 ? -24.667 8.424 13.564 1.00 84.38 95 ALA A N 1
ATOM 703 C CA . ALA A 1 95 ? -24.100 7.601 12.498 1.00 84.38 95 ALA A CA 1
ATOM 704 C C . ALA A 1 95 ? -22.575 7.778 12.361 1.00 84.38 95 ALA A C 1
ATOM 706 O O . ALA A 1 95 ? -21.919 6.977 11.698 1.00 84.38 95 ALA A O 1
ATOM 707 N N . GLY A 1 96 ? -22.011 8.797 13.018 1.00 86.94 96 GLY A N 1
ATOM 708 C CA . GLY A 1 96 ? -20.612 9.173 12.906 1.00 86.94 96 GLY A CA 1
ATOM 709 C C . GLY A 1 96 ? -20.287 9.859 11.583 1.00 86.94 96 GLY A C 1
ATOM 710 O O . GLY A 1 96 ? -21.161 10.189 10.782 1.00 86.94 96 GLY A O 1
ATOM 711 N N . ILE A 1 97 ? -19.000 10.114 11.367 1.00 86.06 97 ILE A N 1
ATOM 712 C CA . ILE A 1 97 ? -18.514 10.663 10.102 1.00 86.06 97 ILE A CA 1
ATOM 713 C C . ILE A 1 97 ? -18.241 9.505 9.146 1.00 86.06 97 ILE A C 1
ATOM 715 O O . ILE A 1 97 ? -17.410 8.643 9.433 1.00 86.06 97 ILE A O 1
ATOM 719 N N . ASP A 1 98 ? -18.910 9.511 7.993 1.00 79.50 98 ASP A N 1
ATOM 720 C CA . ASP A 1 98 ? -18.694 8.495 6.968 1.00 79.50 98 ASP A CA 1
ATOM 721 C C . ASP A 1 98 ? -17.251 8.564 6.440 1.00 79.50 98 ASP A C 1
ATOM 723 O O . ASP A 1 98 ? -16.824 9.539 5.806 1.00 79.50 98 ASP A O 1
ATOM 727 N N . PHE A 1 99 ? -16.499 7.498 6.716 1.00 75.25 99 PHE A N 1
ATOM 728 C CA . PHE A 1 99 ? -15.109 7.338 6.307 1.00 75.25 99 PHE A CA 1
ATOM 729 C C . PHE A 1 99 ? -14.924 7.540 4.799 1.00 75.25 99 PHE A C 1
ATOM 731 O O . PHE A 1 99 ? -13.980 8.210 4.374 1.00 75.25 99 PHE A O 1
ATOM 738 N N . LEU A 1 100 ? -15.817 6.972 3.985 1.00 75.06 100 LEU A N 1
ATOM 739 C CA . LEU A 1 100 ? -15.702 6.977 2.533 1.00 75.06 100 LEU A CA 1
ATOM 740 C C . LEU A 1 100 ? -15.925 8.379 1.975 1.00 75.06 100 LEU A C 1
ATOM 742 O O . LEU A 1 100 ? -15.129 8.830 1.151 1.00 75.06 100 LEU A O 1
ATOM 746 N N . ILE A 1 101 ? -16.950 9.088 2.455 1.00 82.44 101 ILE A N 1
ATOM 747 C CA . ILE A 1 101 ? -17.239 10.459 2.011 1.00 82.44 101 ILE A CA 1
ATOM 748 C C . ILE A 1 101 ? -16.024 11.354 2.249 1.00 82.44 101 ILE A C 1
ATOM 750 O O . ILE A 1 101 ? -15.600 12.090 1.355 1.00 82.44 101 ILE A O 1
ATOM 754 N N . VAL A 1 102 ? -15.424 11.262 3.436 1.00 85.25 102 VAL A N 1
ATOM 755 C CA . VAL A 1 102 ? -14.292 12.119 3.784 1.00 85.25 102 VAL A CA 1
ATOM 756 C C . VAL A 1 102 ? -13.032 11.737 3.020 1.00 85.25 102 VAL A C 1
ATOM 758 O O . VAL A 1 102 ? -12.357 12.623 2.503 1.00 85.25 102 VAL A O 1
ATOM 761 N N . VAL A 1 103 ? -12.717 10.447 2.896 1.00 78.62 103 VAL A N 1
ATOM 762 C CA . VAL A 1 103 ? -11.518 10.005 2.172 1.00 78.62 103 VAL A CA 1
ATOM 763 C C . VAL A 1 103 ? -11.615 10.316 0.681 1.00 78.62 103 VAL A C 1
ATOM 765 O O . VAL A 1 103 ? -10.664 10.859 0.124 1.00 78.62 103 VAL A O 1
ATOM 768 N N . VAL A 1 104 ? -12.749 10.032 0.033 1.00 79.19 104 VAL A N 1
ATOM 769 C CA . VAL A 1 104 ? -12.954 10.341 -1.393 1.00 79.19 104 VAL A CA 1
ATOM 770 C C . VAL A 1 104 ? -12.952 11.853 -1.620 1.00 79.19 104 VAL A C 1
ATOM 772 O O . VAL A 1 104 ? -12.300 12.329 -2.550 1.00 79.19 104 VAL A O 1
ATOM 775 N N . GLY A 1 105 ? -13.613 12.617 -0.744 1.00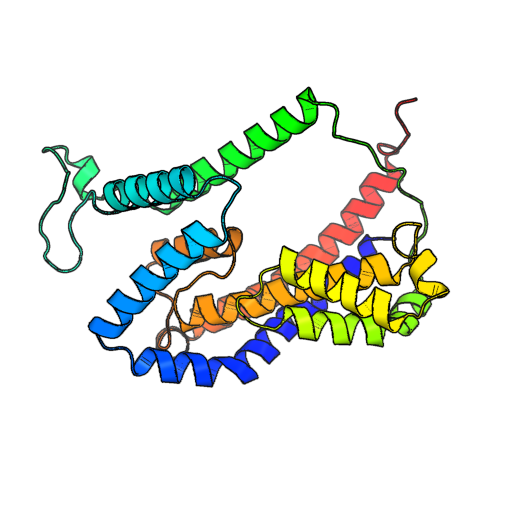 85.44 105 GLY A N 1
ATOM 776 C CA . GLY A 1 105 ? -13.652 14.076 -0.815 1.00 85.44 105 GLY A CA 1
ATOM 777 C C . GLY A 1 105 ? -12.277 14.720 -0.628 1.00 85.44 105 GLY A C 1
ATOM 778 O O . GLY A 1 105 ? -11.853 15.513 -1.466 1.00 85.44 105 GLY A O 1
ATOM 779 N N . LEU A 1 106 ? -11.548 14.355 0.432 1.00 84.56 106 LEU A N 1
ATOM 780 C CA . LEU A 1 106 ? -10.213 14.891 0.713 1.00 84.56 106 LEU A CA 1
ATOM 781 C C . LEU A 1 106 ? -9.194 14.468 -0.340 1.00 84.56 106 LEU A C 1
ATOM 783 O O . LEU A 1 106 ? -8.415 15.309 -0.776 1.00 84.56 106 LEU A O 1
ATOM 787 N N . PHE A 1 107 ? -9.190 13.198 -0.755 1.00 79.12 107 PHE A N 1
ATOM 788 C CA . PHE A 1 107 ? -8.257 12.715 -1.772 1.00 79.12 107 PHE A CA 1
ATOM 789 C C . PHE A 1 107 ? -8.507 13.404 -3.117 1.00 79.12 107 PHE A C 1
ATOM 791 O O . PHE A 1 107 ? -7.576 13.952 -3.704 1.00 79.12 107 PHE A O 1
ATOM 798 N N . GLY A 1 108 ? -9.766 13.454 -3.567 1.00 82.06 108 GLY A N 1
ATOM 799 C CA . GLY A 1 108 ? -10.130 14.126 -4.814 1.00 82.06 108 GLY A CA 1
ATOM 800 C C . GLY A 1 108 ? -9.818 15.623 -4.788 1.00 82.06 108 GLY A C 1
ATOM 801 O O . GLY A 1 108 ? -9.281 16.163 -5.753 1.00 82.06 108 GLY A O 1
ATOM 802 N N . MET A 1 109 ? -10.092 16.296 -3.667 1.00 87.56 109 MET A N 1
ATOM 803 C CA . MET A 1 109 ? -9.807 17.723 -3.520 1.00 87.56 109 MET A CA 1
ATOM 804 C C . MET A 1 109 ? -8.307 18.016 -3.426 1.00 87.56 109 MET A C 1
ATOM 806 O O . MET A 1 109 ? -7.844 18.984 -4.026 1.00 87.56 109 MET A O 1
ATOM 810 N N . ALA A 1 110 ? -7.538 17.182 -2.720 1.00 84.62 110 ALA A N 1
ATOM 811 C CA . ALA A 1 110 ? -6.087 17.317 -2.632 1.00 84.62 110 ALA A CA 1
ATOM 812 C C . ALA A 1 110 ? -5.427 17.171 -4.008 1.00 84.62 110 ALA A C 1
ATOM 814 O O . ALA A 1 110 ? -4.589 17.998 -4.365 1.00 84.62 110 ALA A O 1
ATOM 815 N N . GLU A 1 111 ? -5.843 16.177 -4.795 1.00 81.69 111 GLU A N 1
ATOM 816 C CA . GLU A 1 111 ? -5.304 15.953 -6.138 1.00 81.69 111 GLU A CA 1
ATOM 817 C C . GLU A 1 111 ? -5.664 17.102 -7.089 1.00 81.69 111 GLU A C 1
ATOM 819 O O . GLU A 1 111 ? -4.811 17.598 -7.823 1.00 81.69 111 GLU A O 1
ATOM 824 N N . LEU A 1 112 ? -6.904 17.601 -7.025 1.00 86.50 112 LEU A N 1
ATOM 825 C CA . LEU A 1 112 ? -7.342 18.743 -7.828 1.00 86.50 112 LEU A CA 1
ATOM 826 C C . LEU A 1 112 ? -6.536 20.003 -7.492 1.00 86.50 112 LEU A C 1
ATOM 828 O O . LEU A 1 112 ? -6.034 20.675 -8.393 1.00 86.50 112 LEU A O 1
ATOM 832 N N . LEU A 1 113 ? -6.367 20.312 -6.204 1.00 89.56 113 LEU A N 1
ATOM 833 C CA . LEU A 1 113 ? -5.550 21.446 -5.768 1.00 89.56 113 LEU A CA 1
ATOM 834 C C . LEU A 1 113 ? -4.086 21.282 -6.189 1.00 89.56 113 LEU A C 1
ATOM 836 O O . LEU A 1 113 ? -3.463 22.259 -6.602 1.00 89.56 113 LEU A O 1
ATOM 840 N N . HIS A 1 114 ? -3.550 20.062 -6.132 1.00 84.12 114 HIS A N 1
ATOM 841 C CA . HIS A 1 114 ? -2.191 19.773 -6.572 1.00 84.12 114 HIS A CA 1
ATOM 842 C C . HIS A 1 114 ? -2.015 19.984 -8.081 1.00 84.12 114 HIS A C 1
ATOM 844 O O . HIS A 1 114 ? -1.042 20.605 -8.507 1.00 84.12 114 HIS A O 1
ATOM 850 N N . LEU A 1 115 ? -2.978 19.538 -8.891 1.00 82.50 115 LEU A N 1
ATOM 851 C CA . LEU A 1 115 ? -2.995 19.771 -10.337 1.00 82.50 115 LEU A CA 1
ATOM 852 C C . LEU A 1 115 ? -3.045 21.268 -10.665 1.00 82.50 115 LEU A C 1
ATOM 854 O O . LEU A 1 115 ? -2.259 21.746 -11.486 1.00 82.50 115 LEU A O 1
ATOM 858 N N . VAL A 1 116 ? -3.910 22.025 -9.981 1.00 87.81 116 VAL A N 1
ATOM 859 C CA . VAL A 1 116 ? -3.988 23.487 -10.130 1.00 87.81 116 VAL A CA 1
ATOM 860 C C . VAL A 1 116 ? -2.663 24.142 -9.733 1.00 87.81 116 VAL A C 1
ATOM 862 O O . VAL A 1 116 ? -2.163 25.003 -10.453 1.00 87.81 116 VAL A O 1
ATOM 865 N N . GLU A 1 117 ? -2.044 23.717 -8.631 1.00 87.12 117 GLU A N 1
ATOM 866 C CA . GLU A 1 117 ? -0.744 24.228 -8.190 1.00 87.12 117 GLU A CA 1
ATOM 867 C C . GLU A 1 117 ? 0.358 23.973 -9.232 1.00 87.12 117 GLU A C 1
ATOM 869 O O . GLU A 1 117 ? 1.135 24.879 -9.543 1.00 87.12 117 GLU A O 1
ATOM 874 N N . GLN A 1 118 ? 0.422 22.765 -9.799 1.00 82.88 118 GLN A N 1
ATOM 875 C CA . GLN A 1 118 ? 1.389 22.419 -10.844 1.00 82.88 118 GLN A CA 1
ATOM 876 C C . GLN A 1 118 ? 1.181 23.236 -12.125 1.00 82.88 118 GLN A C 1
ATOM 878 O O . GLN A 1 118 ? 2.164 23.619 -12.770 1.00 82.88 118 GLN A O 1
ATOM 883 N N . GLN A 1 119 ? -0.078 23.514 -12.476 1.00 80.38 119 GLN A N 1
ATOM 884 C CA . GLN A 1 119 ? -0.436 24.353 -13.614 1.00 80.38 119 GLN A CA 1
ATOM 885 C C . GLN A 1 119 ? -0.022 25.810 -13.384 1.00 80.38 119 GLN A C 1
ATOM 887 O O . GLN A 1 119 ? 0.624 26.403 -14.245 1.00 80.38 119 GLN A O 1
ATOM 892 N N . VAL A 1 120 ? -0.310 26.369 -12.205 1.00 83.19 120 VAL A N 1
ATOM 893 C CA . VAL A 1 120 ? 0.063 27.747 -11.837 1.00 83.19 120 VAL A CA 1
ATOM 894 C C . VAL A 1 120 ? 1.584 27.924 -11.772 1.00 83.19 120 VAL A C 1
ATOM 896 O O . VAL A 1 120 ? 2.102 28.953 -12.198 1.00 83.19 120 VAL A O 1
ATOM 899 N N . LYS A 1 121 ? 2.325 26.921 -11.284 1.00 84.94 121 LYS A N 1
ATOM 900 C CA . LYS A 1 121 ? 3.799 26.949 -11.220 1.00 84.94 121 LYS A CA 1
ATOM 901 C C . LYS A 1 121 ? 4.489 26.732 -12.570 1.00 84.94 121 LYS A C 1
ATOM 903 O O . LYS A 1 121 ? 5.715 26.805 -12.628 1.00 84.94 121 LYS A O 1
ATOM 908 N N . GLY A 1 122 ? 3.746 26.433 -13.639 1.00 71.19 122 GLY A N 1
ATOM 909 C CA . GLY A 1 122 ? 4.315 26.162 -14.964 1.00 71.19 122 GLY A CA 1
ATOM 910 C C . GLY A 1 122 ? 5.219 24.923 -15.011 1.00 71.19 122 GLY A C 1
ATOM 911 O O . GLY A 1 122 ? 6.014 24.764 -15.933 1.00 71.19 122 GLY A O 1
ATOM 912 N N . THR A 1 123 ? 5.132 24.037 -14.014 1.00 64.69 123 THR A N 1
ATOM 913 C CA . THR A 1 123 ? 5.938 22.807 -13.926 1.00 64.69 123 THR A CA 1
ATOM 914 C C . THR A 1 123 ? 5.399 21.664 -14.783 1.00 64.69 123 THR A C 1
ATOM 916 O O . THR A 1 123 ? 6.061 20.633 -14.900 1.00 64.69 123 THR A O 1
ATOM 919 N N . LEU A 1 124 ? 4.241 21.849 -15.423 1.00 55.16 124 LEU A N 1
ATOM 920 C CA . LEU A 1 124 ? 3.725 20.956 -16.459 1.00 55.16 124 LEU A CA 1
ATOM 921 C C . LEU A 1 124 ? 4.583 21.084 -17.726 1.00 55.16 124 LEU A C 1
ATOM 923 O O . LEU A 1 124 ? 4.216 21.742 -18.696 1.00 55.16 124 LEU A O 1
ATOM 927 N N . LYS A 1 125 ? 5.764 20.465 -17.717 1.00 51.75 125 LYS A N 1
ATOM 928 C CA . LYS A 1 125 ? 6.551 20.281 -18.934 1.00 51.75 125 LYS A CA 1
ATOM 929 C C . LYS A 1 125 ? 5.940 19.142 -19.738 1.00 51.75 125 LYS A C 1
ATOM 931 O O . LYS A 1 125 ? 5.998 17.989 -19.320 1.00 51.75 125 LYS A O 1
ATOM 936 N N . SER A 1 126 ? 5.408 19.471 -20.912 1.00 51.75 126 SER A N 1
ATOM 937 C CA . SER A 1 126 ? 5.173 18.481 -21.960 1.00 51.75 126 SER A CA 1
ATOM 938 C C . SER A 1 126 ? 6.528 17.894 -22.352 1.00 51.75 126 SER A C 1
ATOM 940 O O . SER A 1 126 ? 7.380 18.586 -22.914 1.00 51.75 126 SER A O 1
ATOM 942 N N . LEU A 1 127 ? 6.780 16.644 -21.967 1.00 54.59 127 LEU A N 1
ATOM 943 C CA . LEU A 1 127 ? 7.920 15.906 -22.491 1.00 54.59 127 LEU A CA 1
ATOM 944 C C . LEU A 1 127 ? 7.593 15.553 -23.946 1.00 54.59 127 LEU A C 1
ATOM 946 O O . LEU A 1 127 ? 6.496 15.046 -24.195 1.00 54.59 127 LEU A O 1
ATOM 950 N N . PRO A 1 128 ? 8.502 15.799 -24.905 1.00 51.00 128 PRO A N 1
ATOM 951 C CA . PRO A 1 128 ? 8.283 15.381 -26.280 1.00 51.00 128 PRO A CA 1
ATOM 952 C C . PRO A 1 128 ? 8.037 13.870 -26.296 1.00 51.00 128 PRO A C 1
ATOM 954 O O . PRO A 1 128 ? 8.896 13.077 -25.905 1.00 51.00 128 PRO A O 1
ATOM 957 N N . VAL A 1 129 ? 6.826 13.478 -26.692 1.00 53.12 129 VAL A N 1
ATOM 958 C CA . VAL A 1 129 ? 6.440 12.072 -26.798 1.00 53.12 129 VAL A CA 1
ATOM 959 C C . VAL A 1 129 ? 7.105 11.523 -28.049 1.00 53.12 129 VAL A C 1
ATOM 961 O O . VAL A 1 129 ? 6.646 11.755 -29.167 1.00 53.12 129 VAL A O 1
ATOM 964 N N . ASP A 1 130 ? 8.214 10.813 -27.862 1.00 51.47 130 ASP A N 1
ATOM 965 C CA . ASP A 1 130 ? 8.873 10.136 -28.968 1.00 51.47 130 ASP A CA 1
ATOM 966 C C . ASP A 1 130 ? 7.976 9.000 -29.492 1.00 51.47 130 ASP A C 1
ATOM 968 O O . ASP A 1 130 ? 7.470 8.162 -28.732 1.00 51.47 130 ASP A O 1
ATOM 972 N N . LYS A 1 131 ? 7.772 8.966 -30.813 1.00 51.53 131 LYS A N 1
ATOM 973 C CA . LYS A 1 131 ? 6.877 8.034 -31.527 1.00 51.53 131 LYS A CA 1
ATOM 974 C C . LYS A 1 131 ? 7.495 6.640 -31.704 1.00 51.53 131 LYS A C 1
ATOM 976 O O . LYS A 1 131 ? 7.154 5.903 -32.625 1.00 51.53 131 LYS A O 1
ATOM 981 N N . SER A 1 132 ? 8.407 6.264 -30.817 1.00 51.97 132 SER A N 1
ATOM 982 C CA . SER A 1 132 ? 9.050 4.956 -30.797 1.00 51.97 132 SER A CA 1
ATOM 983 C C . SER A 1 132 ? 8.087 3.915 -30.213 1.00 51.97 132 SER A C 1
ATOM 985 O O . SER A 1 132 ? 7.760 3.936 -29.022 1.00 51.97 132 SER A O 1
ATOM 987 N N . PHE A 1 133 ? 7.566 3.016 -31.047 1.00 55.09 133 PHE A N 1
ATOM 988 C CA . PHE A 1 133 ? 6.852 1.824 -30.588 1.00 55.09 133 PHE A CA 1
ATOM 989 C C . PHE A 1 133 ? 7.871 0.767 -30.153 1.00 55.09 133 PHE A C 1
ATOM 991 O O . PHE A 1 133 ? 8.828 0.492 -30.870 1.00 55.09 133 PHE A O 1
ATOM 998 N N . VAL A 1 134 ? 7.660 0.171 -28.977 1.00 58.34 134 VAL A N 1
ATOM 999 C CA . VAL A 1 134 ? 8.475 -0.958 -28.506 1.00 58.34 134 VAL A CA 1
ATOM 1000 C C . VAL A 1 134 ? 8.154 -2.153 -29.394 1.00 58.34 134 VAL A C 1
ATOM 1002 O O . VAL A 1 134 ? 6.988 -2.522 -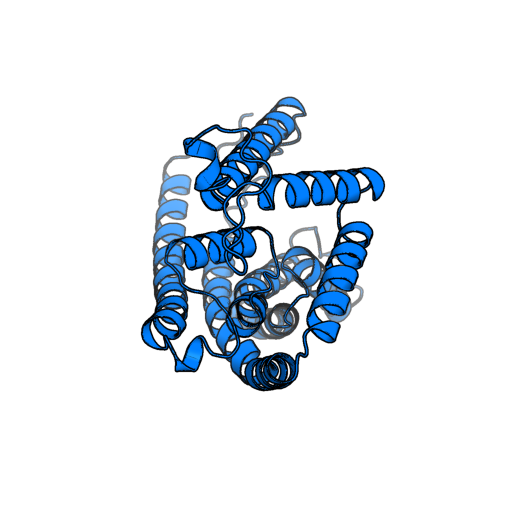29.528 1.00 58.34 134 VAL A O 1
ATOM 1005 N N . GLN A 1 135 ? 9.167 -2.758 -30.008 1.00 63.44 135 GLN A N 1
ATOM 1006 C CA . GLN A 1 135 ? 8.963 -3.992 -30.760 1.00 63.44 135 GLN A CA 1
ATOM 1007 C C . GLN A 1 135 ? 8.851 -5.169 -29.786 1.00 63.44 135 GLN A C 1
ATOM 1009 O O . GLN A 1 135 ? 9.473 -5.172 -28.724 1.00 63.44 135 GLN A O 1
ATOM 1014 N N . ALA A 1 136 ? 8.124 -6.226 -30.157 1.00 65.12 136 ALA A N 1
ATOM 1015 C CA . ALA A 1 136 ? 8.053 -7.452 -29.350 1.00 65.12 136 ALA A CA 1
ATOM 1016 C C . ALA A 1 136 ? 9.452 -8.023 -29.011 1.00 65.12 136 ALA A C 1
ATOM 1018 O O . ALA A 1 136 ? 9.656 -8.618 -27.953 1.00 65.12 136 ALA A O 1
ATOM 1019 N N . ALA A 1 137 ? 10.445 -7.768 -29.871 1.00 68.38 137 ALA A N 1
ATOM 1020 C CA . ALA A 1 137 ? 11.845 -8.117 -29.648 1.00 68.38 137 ALA A CA 1
ATOM 1021 C C . ALA A 1 137 ? 12.482 -7.403 -28.438 1.00 68.38 137 ALA A C 1
ATOM 1023 O O . ALA A 1 137 ? 13.339 -7.981 -27.769 1.00 68.38 137 ALA A O 1
ATOM 1024 N N . ASP A 1 138 ? 12.067 -6.177 -28.123 1.00 70.50 138 ASP A N 1
ATOM 1025 C CA . ASP A 1 138 ? 12.595 -5.412 -26.991 1.00 70.50 138 ASP A CA 1
ATOM 1026 C C . ASP A 1 138 ? 12.030 -5.923 -25.663 1.00 70.50 138 ASP A C 1
ATOM 1028 O O . ASP A 1 138 ? 12.768 -6.034 -24.684 1.00 70.50 138 ASP A O 1
ATOM 1032 N N . ILE A 1 139 ? 10.764 -6.354 -25.644 1.00 70.50 139 ILE A N 1
ATOM 1033 C CA . ILE A 1 139 ? 10.150 -7.014 -24.479 1.00 70.50 139 ILE A CA 1
ATOM 1034 C C . ILE A 1 139 ? 10.914 -8.302 -24.138 1.00 70.50 139 ILE A C 1
ATOM 1036 O O . ILE A 1 139 ? 11.254 -8.541 -22.978 1.00 70.50 139 ILE A O 1
ATOM 1040 N N . ILE A 1 140 ? 11.276 -9.102 -25.148 1.00 75.75 140 ILE A N 1
ATOM 1041 C CA . ILE A 1 140 ? 12.059 -10.333 -24.949 1.00 75.75 140 ILE A CA 1
ATOM 1042 C C . ILE A 1 140 ? 13.448 -10.023 -24.374 1.00 75.75 140 ILE A C 1
ATOM 1044 O O . ILE A 1 140 ? 13.918 -10.743 -23.491 1.00 75.75 140 ILE A O 1
ATOM 1048 N N . LYS A 1 141 ? 14.102 -8.945 -24.822 1.00 79.06 141 LYS A N 1
ATOM 1049 C CA . LYS A 1 141 ? 15.396 -8.509 -24.266 1.00 79.06 141 LYS A CA 1
ATOM 1050 C C . LYS A 1 141 ? 15.272 -8.036 -22.814 1.00 79.06 141 LYS A C 1
ATOM 1052 O O . LYS A 1 141 ? 16.191 -8.247 -22.024 1.00 79.06 141 LYS A O 1
ATOM 1057 N N . LEU A 1 142 ? 14.141 -7.431 -22.454 1.00 80.88 142 LEU A N 1
ATOM 1058 C CA . LEU A 1 142 ? 13.879 -6.857 -21.131 1.00 80.88 142 LEU A CA 1
ATOM 1059 C C . LEU A 1 142 ? 13.271 -7.845 -20.133 1.00 80.88 142 LEU A C 1
ATOM 1061 O O . LEU A 1 142 ? 13.184 -7.516 -18.952 1.00 80.88 142 LEU A O 1
ATOM 1065 N N . ARG A 1 143 ? 12.902 -9.060 -20.557 1.00 80.25 143 ARG A N 1
ATOM 1066 C CA . ARG A 1 143 ? 12.226 -10.064 -19.712 1.00 80.25 143 ARG A CA 1
ATOM 1067 C C . ARG A 1 143 ? 12.893 -10.288 -18.354 1.00 80.25 143 ARG A C 1
ATOM 1069 O O . ARG A 1 143 ? 12.211 -10.437 -17.348 1.00 80.25 143 ARG A O 1
ATOM 1076 N N . TRP A 1 144 ? 14.226 -10.275 -18.314 1.00 83.38 144 TRP A N 1
ATOM 1077 C CA . TRP A 1 144 ? 14.983 -10.486 -17.082 1.00 83.38 144 TRP A CA 1
ATOM 1078 C C . TRP A 1 144 ? 14.991 -9.263 -16.169 1.00 83.38 144 TRP A C 1
ATOM 1080 O O . TRP A 1 144 ? 15.008 -9.432 -14.953 1.00 83.38 144 TRP A O 1
ATOM 1090 N N . THR A 1 145 ? 14.988 -8.058 -16.744 1.00 85.94 145 THR A N 1
ATOM 1091 C CA . THR A 1 145 ? 14.839 -6.794 -16.010 1.00 85.94 145 THR A CA 1
ATOM 1092 C C . THR A 1 145 ? 13.433 -6.694 -15.426 1.00 85.94 145 THR A C 1
ATOM 1094 O O . THR A 1 145 ? 13.278 -6.457 -14.237 1.00 85.94 145 THR A O 1
ATOM 1097 N N . ILE A 1 146 ? 12.408 -6.991 -16.226 1.00 83.06 146 ILE A N 1
ATOM 1098 C CA . ILE A 1 146 ? 11.011 -6.986 -15.776 1.00 83.06 146 ILE A CA 1
ATOM 1099 C C . ILE A 1 146 ? 10.825 -7.985 -14.634 1.00 83.06 146 ILE A C 1
ATOM 1101 O O . ILE A 1 146 ? 10.396 -7.599 -13.555 1.00 83.06 146 ILE A O 1
ATOM 1105 N N . LEU A 1 147 ? 11.249 -9.239 -14.821 1.00 83.06 147 LEU A N 1
ATOM 1106 C CA . LEU A 1 147 ? 11.104 -10.281 -13.806 1.00 83.06 147 LEU A CA 1
ATOM 1107 C C . LEU A 1 147 ? 11.779 -9.897 -12.482 1.00 83.06 147 LEU A C 1
ATOM 1109 O O . LEU A 1 147 ? 11.153 -9.999 -11.429 1.00 83.06 147 LEU A O 1
ATOM 1113 N N . ARG A 1 148 ? 13.029 -9.413 -12.507 1.00 86.12 148 ARG A N 1
ATOM 1114 C CA . ARG A 1 148 ? 13.745 -9.059 -11.269 1.00 86.12 148 ARG A CA 1
ATOM 1115 C C . ARG A 1 148 ? 13.169 -7.824 -10.5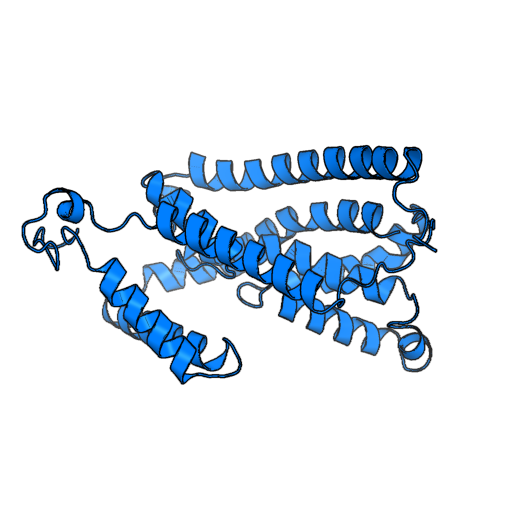82 1.00 86.12 148 ARG A C 1
ATOM 1117 O O . ARG A 1 148 ? 13.062 -7.803 -9.360 1.00 86.12 148 ARG A O 1
ATOM 1124 N N . SER A 1 149 ? 12.760 -6.818 -11.350 1.00 86.88 149 SER A N 1
ATOM 1125 C CA . SER A 1 149 ? 12.110 -5.626 -10.811 1.00 86.88 149 SER A CA 1
ATOM 1126 C C . SER A 1 149 ? 10.732 -5.942 -10.238 1.00 86.88 149 SER A C 1
ATOM 1128 O O . SER A 1 149 ? 10.385 -5.419 -9.182 1.00 86.88 149 SER A O 1
ATOM 1130 N N . SER A 1 150 ? 9.988 -6.867 -10.849 1.00 83.94 150 SER A N 1
ATOM 1131 C CA . SER A 1 150 ? 8.741 -7.363 -10.278 1.00 83.94 150 SER A CA 1
ATOM 1132 C C . SER A 1 150 ? 8.971 -8.037 -8.926 1.00 83.94 150 SER A C 1
ATOM 1134 O O . SER A 1 150 ? 8.247 -7.727 -7.991 1.00 83.94 150 SER A O 1
ATOM 1136 N N . PHE A 1 151 ? 10.016 -8.857 -8.751 1.00 84.38 151 PHE A N 1
ATOM 1137 C CA . PHE A 1 151 ? 10.343 -9.429 -7.431 1.00 84.38 151 PHE A CA 1
ATOM 1138 C C . PHE A 1 151 ? 10.589 -8.367 -6.349 1.00 84.38 151 PHE A C 1
ATOM 1140 O O . PHE A 1 151 ? 10.168 -8.558 -5.211 1.00 84.38 151 PHE A O 1
ATOM 1147 N N . ILE A 1 152 ? 11.223 -7.243 -6.700 1.00 86.25 152 ILE A N 1
ATOM 1148 C CA . ILE A 1 152 ? 11.409 -6.107 -5.781 1.00 86.25 152 ILE A CA 1
ATOM 1149 C C . ILE A 1 152 ? 10.051 -5.493 -5.407 1.00 86.25 152 ILE A C 1
ATOM 1151 O O . ILE A 1 152 ? 9.837 -5.144 -4.250 1.00 86.25 152 ILE A O 1
ATOM 1155 N N . GLY A 1 153 ? 9.129 -5.388 -6.367 1.00 82.31 153 GLY A N 1
ATOM 1156 C CA . GLY A 1 153 ? 7.785 -4.852 -6.147 1.00 82.31 153 GLY A CA 1
ATOM 1157 C C . GLY A 1 153 ? 6.860 -5.769 -5.343 1.00 82.31 153 GLY A C 1
ATOM 1158 O O . GLY A 1 153 ? 6.098 -5.283 -4.517 1.00 82.31 153 GLY A O 1
ATOM 1159 N N . VAL A 1 154 ? 6.945 -7.090 -5.524 1.00 83.81 154 VAL A N 1
ATOM 1160 C CA . VAL A 1 154 ? 6.092 -8.085 -4.835 1.00 83.81 154 VAL A CA 1
ATOM 1161 C C . VAL A 1 154 ? 6.214 -8.024 -3.309 1.00 83.81 154 VAL A C 1
ATOM 1163 O O . VAL A 1 154 ? 5.284 -8.426 -2.599 1.00 83.81 154 VAL A O 1
ATOM 1166 N N . LEU A 1 155 ? 7.342 -7.516 -2.801 1.00 82.50 155 LEU A N 1
ATOM 1167 C CA . LEU A 1 155 ? 7.586 -7.382 -1.373 1.00 82.50 155 LEU A CA 1
ATOM 1168 C C . LEU A 1 155 ? 6.501 -6.511 -0.712 1.00 82.50 155 LEU A C 1
ATOM 1170 O O . LEU A 1 155 ? 6.347 -5.328 -1.045 1.00 82.50 155 LEU A O 1
ATOM 1174 N N . PRO A 1 156 ? 5.731 -7.073 0.237 1.00 73.94 156 PRO A N 1
ATOM 1175 C CA . PRO A 1 156 ? 4.664 -6.331 0.883 1.00 73.94 156 PRO A CA 1
ATOM 1176 C C . PRO A 1 156 ? 5.242 -5.169 1.700 1.00 73.94 156 PRO A C 1
ATOM 1178 O O . PRO A 1 156 ? 6.286 -5.280 2.340 1.00 73.94 156 PRO A O 1
ATOM 1181 N N . GLY A 1 157 ? 4.545 -4.032 1.685 1.00 67.94 157 GLY A N 1
ATOM 1182 C CA . GLY A 1 157 ? 4.867 -2.879 2.533 1.00 67.94 157 GLY A CA 1
ATOM 1183 C C . GLY A 1 157 ? 5.970 -1.947 2.021 1.00 67.94 157 GLY A C 1
ATOM 1184 O O . GLY A 1 157 ? 6.178 -0.900 2.622 1.00 67.94 157 GLY A O 1
ATOM 1185 N N . THR A 1 158 ? 6.646 -2.254 0.906 1.00 69.38 158 THR A N 1
ATOM 1186 C CA . THR A 1 158 ? 7.675 -1.350 0.347 1.00 69.38 158 THR A CA 1
ATOM 1187 C C . THR A 1 158 ? 7.057 -0.132 -0.358 1.00 69.38 158 THR A C 1
ATOM 1189 O O . THR A 1 158 ? 7.646 0.943 -0.367 1.00 69.38 158 THR A O 1
ATOM 1192 N N . GLY A 1 159 ? 5.833 -0.252 -0.882 1.00 74.38 159 GLY A N 1
ATOM 1193 C CA . GLY A 1 159 ? 5.140 0.831 -1.585 1.00 74.38 159 GLY A CA 1
ATOM 1194 C C . GLY A 1 159 ? 5.690 1.087 -2.997 1.00 74.38 159 GLY A C 1
ATOM 1195 O O . GLY A 1 159 ? 6.860 0.845 -3.290 1.00 74.38 159 GLY A O 1
ATOM 1196 N N . ALA A 1 160 ? 4.828 1.591 -3.883 1.00 80.00 160 ALA A N 1
ATOM 1197 C CA . ALA A 1 160 ? 5.109 1.771 -5.311 1.00 80.00 160 ALA A CA 1
ATOM 1198 C C . ALA A 1 160 ? 6.361 2.623 -5.594 1.00 80.00 160 ALA A C 1
ATOM 1200 O O . ALA A 1 160 ? 7.244 2.215 -6.351 1.00 80.00 160 ALA A O 1
ATOM 1201 N N . SER A 1 161 ? 6.473 3.789 -4.951 1.00 81.69 161 SER A N 1
ATOM 1202 C CA . SER A 1 161 ? 7.550 4.749 -5.224 1.00 81.69 161 SER A CA 1
ATOM 1203 C C . SER A 1 161 ? 8.921 4.246 -4.774 1.00 81.69 161 SER A C 1
ATOM 1205 O O . SER A 1 161 ? 9.906 4.401 -5.496 1.00 81.69 161 SER A O 1
ATOM 1207 N N . VAL A 1 162 ? 8.997 3.616 -3.597 1.00 83.62 162 VAL A N 1
ATOM 1208 C CA . VAL A 1 162 ? 10.260 3.072 -3.077 1.00 83.62 162 VAL A CA 1
ATOM 1209 C C . VAL A 1 162 ? 10.673 1.849 -3.890 1.00 83.62 162 VAL A C 1
ATOM 1211 O O . VAL A 1 162 ? 11.827 1.775 -4.304 1.00 83.62 162 VAL A O 1
ATOM 1214 N N . ALA A 1 163 ? 9.740 0.938 -4.197 1.00 86.88 163 ALA A N 1
ATOM 1215 C CA . ALA A 1 163 ? 10.016 -0.222 -5.045 1.00 86.88 163 ALA A CA 1
ATOM 1216 C C . ALA A 1 163 ? 10.554 0.198 -6.424 1.00 86.88 163 ALA A C 1
ATOM 1218 O O . ALA A 1 163 ? 11.569 -0.329 -6.880 1.00 86.88 163 ALA A O 1
ATOM 1219 N N . SER A 1 164 ? 9.942 1.214 -7.037 1.00 88.25 164 SER A N 1
ATOM 1220 C CA . SER A 1 164 ? 10.371 1.777 -8.323 1.00 88.25 164 SER A CA 1
ATOM 1221 C C . SER A 1 164 ? 11.777 2.382 -8.262 1.00 88.25 164 SER A C 1
ATOM 1223 O O . SER A 1 164 ? 12.605 2.132 -9.140 1.00 88.25 164 SER A O 1
ATOM 1225 N N . ALA A 1 165 ? 12.083 3.142 -7.205 1.00 87.75 165 ALA A N 1
ATOM 1226 C CA . ALA A 1 165 ? 13.398 3.752 -7.010 1.00 87.75 165 ALA A CA 1
ATOM 1227 C C . ALA A 1 165 ? 14.496 2.704 -6.761 1.00 87.75 165 ALA A C 1
ATOM 1229 O O . ALA A 1 165 ? 15.594 2.801 -7.317 1.00 87.75 165 ALA A O 1
ATOM 1230 N N . VAL A 1 166 ? 14.197 1.678 -5.959 1.00 89.12 166 VAL A N 1
ATOM 1231 C CA . VAL A 1 166 ? 15.115 0.564 -5.692 1.00 89.12 166 VAL A CA 1
ATOM 1232 C C . VAL A 1 166 ? 15.356 -0.245 -6.963 1.00 89.12 166 VAL A C 1
ATOM 1234 O O . VAL A 1 166 ? 16.507 -0.554 -7.273 1.00 89.12 166 VAL A O 1
ATOM 1237 N N . ALA A 1 167 ? 14.311 -0.540 -7.739 1.00 90.06 167 ALA A N 1
ATOM 1238 C CA . ALA A 1 167 ? 14.432 -1.234 -9.018 1.00 90.06 167 ALA A CA 1
ATOM 1239 C C . ALA A 1 167 ? 15.286 -0.446 -10.024 1.00 90.06 167 ALA A C 1
ATOM 1241 O O . ALA A 1 167 ? 16.208 -1.014 -10.611 1.00 90.06 167 ALA A O 1
ATOM 1242 N N . TYR A 1 168 ? 15.062 0.867 -10.150 1.00 90.19 168 TYR A N 1
ATOM 1243 C CA . TYR A 1 168 ? 15.893 1.748 -10.976 1.00 90.19 168 TYR A CA 1
ATOM 1244 C C . TYR A 1 168 ? 17.368 1.705 -10.565 1.00 90.19 168 TYR A C 1
ATOM 1246 O O . TYR A 1 168 ? 18.253 1.509 -11.399 1.00 90.19 168 TYR A O 1
ATOM 1254 N N . GLY A 1 169 ? 17.643 1.879 -9.268 1.00 88.12 169 GLY A N 1
ATOM 1255 C CA . GLY A 1 169 ? 19.003 1.878 -8.735 1.00 88.12 169 GLY A CA 1
ATOM 1256 C C . GLY A 1 169 ? 19.704 0.531 -8.914 1.00 88.12 169 GLY A C 1
ATOM 1257 O O . GLY A 1 169 ? 20.890 0.492 -9.242 1.00 88.12 169 GLY A O 1
ATOM 1258 N N . THR A 1 170 ? 18.967 -0.566 -8.742 1.00 90.06 170 THR A N 1
ATOM 1259 C CA . THR A 1 170 ? 19.472 -1.936 -8.898 1.00 90.06 170 THR A CA 1
ATOM 1260 C C . THR A 1 170 ? 19.841 -2.216 -10.350 1.00 90.06 170 THR A C 1
ATOM 1262 O O . THR A 1 170 ? 20.947 -2.677 -10.619 1.00 90.06 170 THR A O 1
ATOM 1265 N N . GLU A 1 171 ? 18.978 -1.859 -11.300 1.00 90.25 171 GLU A N 1
ATOM 1266 C CA . GLU A 1 171 ? 19.260 -2.024 -12.730 1.00 90.25 171 GLU A CA 1
ATOM 1267 C C . GLU A 1 171 ? 20.384 -1.128 -13.217 1.00 90.25 171 GLU A C 1
ATOM 1269 O O . GLU A 1 171 ? 21.251 -1.585 -13.958 1.00 90.25 171 GLU A O 1
ATOM 1274 N N . LYS A 1 172 ? 20.435 0.122 -12.746 1.00 88.12 172 LYS A N 1
ATOM 1275 C CA . LYS A 1 172 ? 21.542 1.025 -13.064 1.00 88.12 172 LYS A CA 1
ATOM 1276 C C . LYS A 1 172 ? 22.882 0.454 -12.595 1.00 88.12 172 LYS A C 1
ATOM 1278 O O . LYS A 1 172 ? 23.878 0.587 -13.296 1.00 88.12 172 LYS A O 1
ATOM 1283 N N . ARG A 1 173 ? 22.919 -0.186 -11.421 1.00 87.25 173 ARG A N 1
ATOM 1284 C CA . ARG A 1 173 ? 24.125 -0.859 -10.910 1.00 87.25 173 ARG A CA 1
ATOM 1285 C C . ARG A 1 173 ? 24.468 -2.105 -11.725 1.00 87.25 173 ARG A C 1
ATOM 1287 O O . ARG A 1 173 ? 25.639 -2.317 -12.022 1.00 87.25 173 ARG A O 1
ATOM 1294 N N . LEU A 1 174 ? 23.468 -2.902 -12.101 1.00 87.25 174 LEU A N 1
ATOM 1295 C CA . LEU A 1 174 ? 23.674 -4.156 -12.829 1.00 87.25 174 LEU A CA 1
ATOM 1296 C C . LEU A 1 174 ? 24.076 -3.950 -14.297 1.00 87.25 174 LEU A C 1
ATOM 1298 O O . LEU A 1 174 ? 24.783 -4.781 -14.855 1.00 87.25 174 LEU A O 1
ATOM 1302 N N . ALA A 1 175 ? 23.656 -2.842 -14.913 1.00 83.62 175 ALA A N 1
ATOM 1303 C CA . ALA A 1 175 ? 24.014 -2.484 -16.287 1.00 83.62 175 ALA A CA 1
ATOM 1304 C C . ALA A 1 175 ? 25.517 -2.161 -16.457 1.00 83.62 175 ALA A C 1
ATOM 1306 O O . ALA A 1 175 ? 26.037 -2.149 -17.568 1.00 83.62 175 ALA A O 1
ATOM 1307 N N . GLY A 1 176 ? 26.239 -1.935 -15.356 1.00 82.25 176 GLY A N 1
ATOM 1308 C CA . GLY A 1 176 ? 27.663 -1.614 -15.371 1.00 82.25 176 GLY A CA 1
ATOM 1309 C C . GLY A 1 176 ? 27.960 -0.139 -15.696 1.00 82.25 176 GLY A C 1
ATOM 1310 O O . GLY A 1 176 ? 27.070 0.608 -16.101 1.00 82.25 176 GLY A O 1
ATOM 1311 N N . PRO A 1 177 ? 29.213 0.320 -15.502 1.00 78.00 177 PRO A N 1
ATOM 1312 C CA . PRO A 1 177 ? 29.557 1.750 -15.486 1.00 78.00 177 PRO A CA 1
ATOM 1313 C C . PRO A 1 177 ? 29.320 2.477 -16.814 1.00 78.00 177 PRO A C 1
ATOM 1315 O O . PRO A 1 177 ? 28.985 3.661 -16.820 1.00 78.00 177 PRO A O 1
ATOM 1318 N N . GLU A 1 178 ? 29.505 1.772 -17.929 1.00 76.12 178 GLU A N 1
ATOM 1319 C CA . GLU A 1 178 ? 29.336 2.307 -19.281 1.00 76.12 178 GLU A CA 1
ATOM 1320 C C . GLU A 1 178 ? 27.852 2.481 -19.626 1.00 76.12 178 GLU A C 1
ATOM 1322 O O . GLU A 1 178 ? 27.420 3.573 -19.996 1.00 76.12 178 GLU A O 1
ATOM 1327 N N . GLU A 1 179 ? 27.034 1.444 -19.417 1.00 79.56 179 GLU A N 1
ATOM 1328 C CA . GLU A 1 179 ? 25.603 1.486 -19.735 1.00 79.56 179 GLU A CA 1
ATOM 1329 C C . GLU A 1 179 ? 24.821 2.340 -18.715 1.00 79.56 179 GLU A C 1
ATOM 1331 O O . GLU A 1 179 ? 23.855 3.009 -19.082 1.00 79.56 179 GLU A O 1
ATOM 1336 N N . ALA A 1 180 ? 25.280 2.439 -17.460 1.00 80.88 180 ALA A N 1
ATOM 1337 C CA . ALA A 1 180 ? 24.687 3.289 -16.420 1.00 80.88 180 ALA A CA 1
ATOM 1338 C C . ALA A 1 180 ? 24.641 4.787 -16.782 1.00 80.88 180 ALA A C 1
ATOM 1340 O O . ALA A 1 180 ? 23.809 5.514 -16.232 1.00 80.88 180 ALA A O 1
ATOM 1341 N N . LYS A 1 181 ? 25.502 5.258 -17.699 1.00 81.75 181 LYS A N 1
ATOM 1342 C CA . LYS A 1 181 ? 25.497 6.645 -18.209 1.00 81.75 181 LYS A CA 1
ATOM 1343 C C . LYS A 1 181 ? 24.289 6.940 -19.106 1.00 81.75 181 LYS A C 1
ATOM 1345 O O . LYS A 1 181 ? 23.897 8.094 -19.233 1.00 81.75 181 LYS A O 1
ATOM 1350 N N . SER A 1 182 ? 23.684 5.905 -19.696 1.00 81.69 182 SER A N 1
ATOM 1351 C CA . SER A 1 182 ? 22.489 6.023 -20.548 1.00 81.69 182 SER A CA 1
ATOM 1352 C C . SER A 1 182 ? 21.163 6.022 -19.760 1.00 81.69 182 SER A C 1
ATOM 1354 O O . SER A 1 182 ? 20.088 6.288 -20.303 1.00 81.69 182 SER A O 1
ATOM 1356 N N . PHE A 1 183 ? 21.211 5.733 -18.454 1.00 84.62 183 PHE A N 1
ATOM 1357 C CA . PHE A 1 183 ? 20.042 5.803 -17.576 1.00 84.62 183 PHE A CA 1
ATOM 1358 C C . PHE A 1 183 ? 19.653 7.267 -17.333 1.00 84.62 183 PHE A C 1
ATOM 1360 O O . PHE A 1 183 ? 20.467 8.065 -16.873 1.00 84.62 183 PHE A O 1
ATOM 1367 N N . GLY A 1 184 ? 18.395 7.608 -17.626 1.00 78.88 184 GLY A N 1
ATOM 1368 C CA . GLY A 1 184 ? 17.881 8.983 -17.573 1.00 78.88 184 GLY A CA 1
ATOM 1369 C C . GLY A 1 184 ? 18.011 9.761 -18.888 1.00 78.88 184 GLY A C 1
ATOM 1370 O O . GLY A 1 184 ? 17.441 10.840 -18.997 1.00 78.88 184 GLY A O 1
ATOM 1371 N N . THR A 1 185 ? 18.695 9.208 -19.897 1.00 78.06 185 THR A N 1
ATOM 1372 C CA . THR A 1 185 ? 18.839 9.805 -21.240 1.00 78.06 185 THR A CA 1
ATOM 1373 C C . THR A 1 185 ? 18.151 8.990 -22.343 1.00 78.06 185 THR A C 1
ATOM 1375 O O . THR A 1 185 ? 18.361 9.254 -23.521 1.00 78.06 185 THR A O 1
ATOM 1378 N N . GLY A 1 186 ? 17.306 8.018 -21.968 1.00 72.81 186 GLY A N 1
ATOM 1379 C CA . GLY A 1 186 ? 16.503 7.214 -22.901 1.00 72.81 186 GLY A CA 1
ATOM 1380 C C . GLY A 1 186 ? 16.707 5.696 -22.822 1.00 72.81 186 GLY A C 1
ATOM 1381 O O . GLY A 1 186 ? 16.109 4.972 -23.614 1.00 72.81 186 GLY A O 1
ATOM 1382 N N . ASN A 1 187 ? 17.515 5.174 -21.888 1.00 80.81 187 ASN A N 1
ATOM 1383 C CA . ASN A 1 187 ? 17.660 3.720 -21.735 1.00 80.81 187 ASN A CA 1
ATOM 1384 C C . ASN A 1 187 ? 16.331 3.055 -21.326 1.00 80.81 187 ASN A C 1
ATOM 1386 O O . ASN A 1 187 ? 15.755 3.377 -20.284 1.00 80.81 187 ASN A O 1
ATOM 1390 N N . ILE A 1 188 ? 15.893 2.070 -22.117 1.00 78.75 188 ILE A N 1
ATOM 1391 C CA . ILE A 1 188 ? 14.617 1.368 -21.932 1.00 78.75 188 ILE A CA 1
ATOM 1392 C C . ILE A 1 188 ? 14.573 0.601 -20.599 1.00 78.75 188 ILE A C 1
ATOM 1394 O O . ILE A 1 188 ? 13.520 0.551 -19.968 1.00 78.75 188 ILE A O 1
ATOM 1398 N N . ARG A 1 189 ? 15.702 0.077 -20.093 1.00 82.81 189 ARG A N 1
ATOM 1399 C CA . ARG A 1 189 ? 15.773 -0.548 -18.754 1.00 82.81 189 ARG A CA 1
ATOM 1400 C C . ARG A 1 189 ? 15.454 0.447 -17.641 1.00 82.81 189 ARG A C 1
ATOM 1402 O O . ARG A 1 189 ? 14.839 0.070 -16.648 1.00 82.81 189 ARG A O 1
ATOM 1409 N N . GLY A 1 190 ? 15.829 1.714 -17.827 1.00 83.12 190 GLY A N 1
ATOM 1410 C CA . GLY A 1 190 ? 15.542 2.800 -16.892 1.00 83.12 190 GLY A CA 1
ATOM 1411 C C . GLY A 1 190 ? 14.055 3.145 -16.780 1.00 83.12 190 GLY A C 1
ATOM 1412 O O . GLY A 1 190 ? 13.662 3.732 -15.779 1.00 83.12 190 GLY A O 1
ATOM 1413 N N . LEU A 1 191 ? 13.236 2.752 -17.761 1.00 82.56 191 LEU A N 1
ATOM 1414 C CA . LEU A 1 191 ? 11.774 2.852 -17.712 1.00 82.56 191 LEU A CA 1
ATOM 1415 C C . LEU A 1 191 ? 11.137 1.522 -17.286 1.00 82.56 191 LEU A C 1
ATOM 1417 O O . LEU A 1 191 ? 10.267 1.495 -16.422 1.00 82.56 191 LEU A O 1
ATOM 1421 N N . ALA A 1 192 ? 11.602 0.415 -17.866 1.00 83.25 192 ALA A N 1
ATOM 1422 C CA . ALA A 1 192 ? 11.023 -0.905 -17.658 1.00 83.25 192 ALA A CA 1
ATOM 1423 C C . ALA A 1 192 ? 11.108 -1.390 -16.213 1.00 83.25 192 ALA A C 1
ATOM 1425 O O . ALA A 1 192 ? 10.198 -2.055 -15.729 1.00 83.25 192 ALA A O 1
ATOM 1426 N N . ALA A 1 193 ? 12.200 -1.063 -15.529 1.00 87.31 193 ALA A N 1
ATOM 1427 C CA . ALA A 1 193 ? 12.443 -1.525 -14.176 1.00 87.31 193 ALA A CA 1
ATOM 1428 C C . ALA A 1 193 ? 11.566 -0.831 -13.123 1.00 87.31 193 ALA A C 1
ATOM 1430 O O . ALA A 1 193 ? 10.905 -1.544 -12.366 1.00 87.31 193 ALA A O 1
ATOM 1431 N N . PRO A 1 194 ? 11.487 0.516 -13.076 1.00 87.81 194 PRO A N 1
ATOM 1432 C CA . PRO A 1 194 ? 10.483 1.201 -12.266 1.00 87.81 194 PRO A CA 1
ATOM 1433 C C . PRO A 1 194 ? 9.067 0.701 -12.531 1.00 87.81 194 PRO A C 1
ATOM 1435 O O . PRO A 1 194 ? 8.350 0.404 -11.585 1.00 87.81 194 PRO A O 1
ATOM 1438 N N . GLU A 1 195 ? 8.691 0.544 -13.801 1.00 84.94 195 GLU A N 1
ATOM 1439 C CA . GLU A 1 195 ? 7.314 0.211 -14.169 1.00 84.94 195 GLU A CA 1
ATOM 1440 C C . GLU A 1 195 ? 6.925 -1.215 -13.762 1.00 84.94 195 GLU A C 1
ATOM 1442 O O . GLU A 1 195 ? 5.868 -1.451 -13.179 1.00 84.94 195 GLU A O 1
ATOM 1447 N N . ALA A 1 196 ? 7.820 -2.179 -13.988 1.00 84.56 196 ALA A N 1
ATOM 1448 C CA . ALA A 1 196 ? 7.615 -3.556 -13.555 1.00 84.56 196 ALA A CA 1
ATOM 1449 C C . ALA A 1 196 ? 7.547 -3.683 -12.024 1.00 84.56 196 ALA A C 1
ATOM 1451 O O . ALA A 1 196 ? 6.769 -4.490 -11.508 1.00 84.56 196 ALA A O 1
ATOM 1452 N N . ALA A 1 197 ? 8.342 -2.894 -11.292 1.00 87.19 197 ALA A N 1
ATOM 1453 C CA . ALA A 1 197 ? 8.306 -2.863 -9.833 1.00 87.19 197 ALA A CA 1
ATOM 1454 C C . ALA A 1 197 ? 7.044 -2.174 -9.299 1.00 87.19 197 ALA A C 1
ATOM 1456 O O . ALA A 1 197 ? 6.455 -2.665 -8.340 1.00 87.19 197 ALA A O 1
ATOM 1457 N N . ASN A 1 198 ? 6.606 -1.080 -9.923 1.00 86.06 198 ASN A N 1
ATOM 1458 C CA . ASN A 1 198 ? 5.380 -0.367 -9.576 1.00 86.06 198 ASN A CA 1
ATOM 1459 C C . ASN A 1 198 ? 4.148 -1.278 -9.690 1.00 86.06 198 ASN A C 1
ATOM 1461 O O . ASN A 1 198 ? 3.411 -1.447 -8.717 1.00 86.06 198 ASN A O 1
ATOM 1465 N N . ASN A 1 199 ? 3.981 -1.939 -10.839 1.00 83.81 199 ASN A N 1
ATOM 1466 C CA . ASN A 1 199 ? 2.840 -2.828 -11.072 1.00 83.81 199 ASN A CA 1
ATOM 1467 C C . ASN A 1 199 ? 2.898 -4.074 -10.178 1.00 83.81 199 ASN A C 1
ATOM 1469 O O . ASN A 1 199 ? 1.906 -4.457 -9.563 1.00 83.81 199 ASN A O 1
ATOM 1473 N N . ALA A 1 200 ? 4.074 -4.666 -9.969 1.00 82.31 200 ALA A N 1
ATOM 1474 C CA . ALA A 1 200 ? 4.192 -5.762 -9.007 1.00 82.31 200 ALA A CA 1
ATOM 1475 C C . ALA A 1 200 ? 3.911 -5.317 -7.557 1.00 82.31 200 ALA A C 1
ATOM 1477 O O . ALA A 1 200 ? 3.302 -6.066 -6.788 1.00 82.31 200 ALA A O 1
ATOM 1478 N N . ALA A 1 201 ? 4.290 -4.089 -7.188 1.00 83.75 201 ALA A N 1
ATOM 1479 C CA . ALA A 1 201 ? 3.956 -3.500 -5.896 1.00 83.75 201 ALA A CA 1
ATOM 1480 C C . ALA A 1 201 ? 2.458 -3.250 -5.741 1.00 83.75 201 ALA A C 1
ATOM 1482 O O . ALA A 1 201 ? 1.975 -3.325 -4.610 1.00 83.75 201 ALA A O 1
ATOM 1483 N N . ALA A 1 202 ? 1.719 -3.012 -6.834 1.00 79.75 202 ALA A N 1
ATOM 1484 C CA . ALA A 1 202 ? 0.253 -2.954 -6.881 1.00 79.75 202 ALA A CA 1
ATOM 1485 C C . ALA A 1 202 ? -0.405 -4.298 -6.456 1.00 79.75 202 ALA A C 1
ATOM 1487 O O . ALA A 1 202 ? -1.345 -4.332 -5.654 1.00 79.75 202 ALA A O 1
ATOM 1488 N N . GLY A 1 203 ? 0.194 -5.429 -6.825 1.00 79.69 203 GLY A N 1
ATOM 1489 C CA . GLY A 1 203 ? -0.217 -6.742 -6.318 1.00 79.69 203 GLY A CA 1
ATOM 1490 C C . GLY A 1 203 ? 0.245 -7.002 -4.880 1.00 79.69 203 GLY A C 1
ATOM 1491 O O . GLY A 1 203 ? -0.544 -7.374 -4.010 1.00 79.69 203 GLY A O 1
ATOM 1492 N N . GLY A 1 204 ? 1.527 -6.752 -4.598 1.00 80.19 204 GLY A N 1
ATOM 1493 C CA . GLY A 1 204 ? 2.173 -7.111 -3.329 1.00 80.19 204 GLY A CA 1
ATOM 1494 C C . GLY A 1 204 ? 1.585 -6.420 -2.096 1.00 80.19 204 GLY A C 1
ATOM 1495 O O . GLY A 1 204 ? 1.390 -7.051 -1.060 1.00 80.19 204 GLY A O 1
ATOM 1496 N N . ALA A 1 205 ? 1.221 -5.137 -2.194 1.00 80.88 205 ALA A N 1
ATOM 1497 C CA . ALA A 1 205 ? 0.611 -4.421 -1.068 1.00 80.88 205 ALA A CA 1
ATOM 1498 C C . ALA A 1 205 ? -0.893 -4.713 -0.871 1.00 80.88 205 ALA A C 1
ATOM 1500 O O . ALA A 1 205 ? -1.475 -4.228 0.100 1.00 80.88 205 ALA A O 1
ATOM 1501 N N . MET A 1 206 ? -1.521 -5.517 -1.740 1.00 83.94 206 MET A N 1
ATOM 1502 C CA . MET A 1 206 ? -2.891 -6.002 -1.530 1.00 83.94 206 MET A CA 1
ATOM 1503 C C . MET A 1 206 ? -2.940 -7.121 -0.480 1.00 83.94 206 MET A C 1
ATOM 1505 O O . MET A 1 206 ? -3.877 -7.186 0.306 1.00 83.94 206 MET A O 1
ATOM 1509 N N . VAL A 1 207 ? -1.903 -7.961 -0.404 1.00 85.62 207 VAL A N 1
ATOM 1510 C CA . VAL A 1 207 ? -1.828 -9.066 0.565 1.00 85.62 207 VAL A CA 1
ATOM 1511 C C . VAL A 1 207 ? -1.965 -8.590 2.014 1.00 85.62 207 VAL A C 1
ATOM 1513 O O . VAL A 1 207 ? -2.905 -9.041 2.660 1.00 85.62 207 VAL A O 1
ATOM 1516 N N . PRO A 1 208 ? -1.133 -7.666 2.542 1.00 84.62 208 PRO A N 1
ATOM 1517 C CA . PRO A 1 208 ? -1.289 -7.185 3.917 1.00 84.62 208 PRO A CA 1
ATOM 1518 C C . PRO A 1 208 ? -2.616 -6.449 4.137 1.00 84.62 208 PRO A C 1
ATOM 1520 O O . PRO A 1 208 ? -3.152 -6.471 5.242 1.00 84.62 208 PRO A O 1
ATOM 1523 N N . MET A 1 209 ? -3.191 -5.843 3.097 1.00 87.50 209 MET A N 1
ATOM 1524 C CA . MET A 1 209 ? -4.505 -5.219 3.211 1.00 87.50 209 MET A CA 1
ATOM 1525 C C . MET A 1 209 ? -5.602 -6.271 3.404 1.00 87.50 209 MET A C 1
ATOM 1527 O O . MET A 1 209 ? -6.411 -6.131 4.315 1.00 87.50 209 MET A O 1
ATOM 1531 N N . LEU A 1 210 ? -5.591 -7.358 2.631 1.00 87.31 210 LEU A N 1
ATOM 1532 C CA . LEU A 1 210 ? -6.597 -8.417 2.742 1.00 87.31 210 LEU A CA 1
ATOM 1533 C C . LEU A 1 210 ? -6.392 -9.331 3.950 1.00 87.31 210 LEU A C 1
ATOM 1535 O O . LEU A 1 210 ? -7.376 -9.803 4.511 1.00 87.31 210 LEU A O 1
ATOM 1539 N N . THR A 1 211 ? -5.144 -9.583 4.356 1.00 83.81 211 THR A N 1
ATOM 1540 C CA . THR A 1 211 ? -4.826 -10.501 5.461 1.00 83.81 211 THR A CA 1
ATOM 1541 C C . THR A 1 211 ? -4.731 -9.813 6.815 1.00 83.81 211 THR A C 1
ATOM 1543 O O . THR A 1 211 ? -5.078 -10.434 7.811 1.00 83.81 211 THR A O 1
ATOM 1546 N N . LEU A 1 212 ? -4.285 -8.555 6.884 1.00 82.75 212 LEU A N 1
ATOM 1547 C CA . LEU A 1 212 ? -4.131 -7.818 8.146 1.00 82.75 212 LEU A CA 1
ATOM 1548 C C . LEU A 1 212 ? -5.101 -6.642 8.288 1.00 82.75 212 LEU A C 1
ATOM 1550 O O . LEU A 1 212 ? -5.189 -6.070 9.371 1.00 82.75 212 LEU A O 1
ATOM 1554 N N . GLY A 1 213 ? -5.785 -6.233 7.216 1.00 82.19 213 GLY A N 1
ATOM 1555 C CA . GLY A 1 213 ? -6.550 -4.984 7.213 1.00 82.19 213 GLY A CA 1
ATOM 1556 C C . GLY A 1 213 ? -5.668 -3.733 7.179 1.00 82.19 213 GLY A C 1
ATOM 1557 O O . GLY A 1 213 ? -6.146 -2.650 7.503 1.00 82.19 213 GLY A O 1
ATOM 1558 N N . ILE A 1 214 ? -4.385 -3.855 6.806 1.00 81.38 214 ILE A N 1
ATOM 1559 C CA . ILE A 1 214 ? -3.423 -2.742 6.822 1.00 81.38 214 ILE A CA 1
ATOM 1560 C C . ILE A 1 214 ? -3.075 -2.342 5.381 1.00 81.38 214 ILE A C 1
ATOM 1562 O O . ILE A 1 214 ? -2.397 -3.098 4.678 1.00 81.38 214 ILE A O 1
ATOM 1566 N N . PRO A 1 215 ? -3.510 -1.163 4.906 1.00 78.75 215 PRO A N 1
ATOM 1567 C CA . PRO A 1 215 ? -3.266 -0.743 3.535 1.00 78.75 215 PRO A CA 1
ATOM 1568 C C . PRO A 1 215 ? -1.808 -0.302 3.342 1.00 78.75 215 PRO A C 1
ATOM 1570 O O . PRO A 1 215 ? -1.307 0.560 4.055 1.00 78.75 215 PRO A O 1
ATOM 1573 N N . GLY A 1 216 ? -1.132 -0.840 2.321 1.00 73.12 216 GLY A N 1
ATOM 1574 C CA . GLY A 1 216 ? 0.260 -0.478 1.996 1.00 73.12 216 GLY A CA 1
ATOM 1575 C C . GLY A 1 216 ? 0.441 0.818 1.186 1.00 73.12 216 GLY A C 1
ATOM 1576 O O . GLY A 1 216 ? 1.556 1.137 0.785 1.00 73.12 216 GLY A O 1
ATOM 1577 N N . SER A 1 217 ? -0.639 1.539 0.868 1.00 75.06 217 SER A N 1
ATOM 1578 C CA . SER A 1 217 ? -0.622 2.779 0.068 1.00 75.06 217 SER A CA 1
ATOM 1579 C C . SER A 1 217 ? -1.934 3.550 0.228 1.00 75.06 217 SER A C 1
ATOM 1581 O O . SER A 1 217 ? -2.957 2.914 0.486 1.00 75.06 217 SER A O 1
ATOM 1583 N N . GLY A 1 218 ? -1.944 4.854 -0.071 1.00 73.00 218 GLY A N 1
ATOM 1584 C CA . GLY A 1 218 ? -3.158 5.686 -0.053 1.00 73.00 218 GLY A CA 1
ATOM 1585 C C . GLY A 1 218 ? -4.323 5.096 -0.856 1.00 73.00 218 GLY A C 1
ATOM 1586 O O . GLY A 1 218 ? -5.396 4.887 -0.303 1.00 73.00 218 GLY A O 1
ATOM 1587 N N . THR A 1 219 ? -4.099 4.688 -2.109 1.00 78.12 219 THR A N 1
ATOM 1588 C CA . THR A 1 219 ? -5.143 4.096 -2.974 1.00 78.12 219 THR A CA 1
ATOM 1589 C C . THR A 1 219 ? -5.786 2.842 -2.370 1.00 78.12 219 THR A C 1
ATOM 1591 O O . THR A 1 219 ? -6.985 2.616 -2.496 1.00 78.12 219 THR A O 1
ATOM 1594 N N . ARG A 1 220 ? -5.012 2.036 -1.634 1.00 83.38 220 ARG A N 1
ATOM 1595 C CA . ARG A 1 220 ? -5.529 0.847 -0.934 1.00 83.38 220 ARG A CA 1
ATOM 1596 C C . ARG A 1 220 ? -6.265 1.172 0.350 1.00 83.38 220 ARG A C 1
ATOM 1598 O O . ARG A 1 220 ? -7.114 0.387 0.750 1.00 83.38 220 ARG A O 1
ATOM 1605 N N . ALA A 1 221 ? -5.950 2.292 0.992 1.00 79.56 221 ALA A N 1
ATOM 1606 C CA . ALA A 1 221 ? -6.730 2.766 2.127 1.00 79.56 221 ALA A CA 1
ATOM 1607 C C . ALA A 1 221 ? -8.148 3.149 1.678 1.00 79.56 221 ALA A C 1
ATOM 1609 O O . ALA A 1 221 ? -9.109 2.847 2.379 1.00 79.56 221 ALA A O 1
ATOM 1610 N N . ILE A 1 222 ? -8.287 3.713 0.471 1.00 81.81 222 ILE A N 1
ATOM 1611 C CA . ILE A 1 222 ? -9.594 3.970 -0.153 1.00 81.81 222 ILE A CA 1
ATOM 1612 C C . ILE A 1 222 ? -10.340 2.651 -0.392 1.00 81.81 222 ILE A C 1
ATOM 1614 O O . ILE A 1 222 ? -11.495 2.519 0.006 1.00 81.81 222 ILE A O 1
ATOM 1618 N N . LEU A 1 223 ? -9.674 1.650 -0.981 1.00 85.62 223 LEU A N 1
ATOM 1619 C CA . LEU A 1 223 ? -10.276 0.332 -1.212 1.00 85.62 223 LEU A CA 1
ATOM 1620 C C . LEU A 1 223 ? -10.683 -0.366 0.096 1.00 85.62 223 LEU A C 1
ATOM 1622 O O . LEU A 1 223 ? -11.773 -0.923 0.172 1.00 85.62 223 LEU A O 1
ATOM 1626 N N . LEU A 1 224 ? -9.851 -0.296 1.140 1.00 85.44 224 LEU A N 1
ATOM 1627 C CA . LEU A 1 224 ? -10.205 -0.770 2.479 1.00 85.44 224 LEU A CA 1
ATOM 1628 C C . LEU A 1 224 ? -11.469 -0.064 2.995 1.00 85.44 224 LEU A C 1
ATOM 1630 O O . LEU A 1 224 ? -12.370 -0.729 3.492 1.00 85.44 224 LEU A O 1
ATOM 1634 N N . GLY A 1 225 ? -11.573 1.255 2.811 1.00 80.19 225 GLY A N 1
ATOM 1635 C CA . GLY A 1 225 ? -12.787 2.017 3.110 1.00 80.19 225 GLY A CA 1
ATOM 1636 C C . GLY A 1 225 ? -14.029 1.500 2.399 1.00 80.19 225 GLY A C 1
ATOM 1637 O O . GLY A 1 225 ? -15.066 1.311 3.029 1.00 80.19 225 GLY A O 1
ATOM 1638 N N . ALA A 1 226 ? -13.913 1.229 1.099 1.00 84.19 226 ALA A N 1
ATOM 1639 C CA . ALA A 1 226 ? -15.005 0.672 0.309 1.00 84.19 226 ALA A CA 1
ATOM 1640 C C . ALA A 1 226 ? -15.427 -0.717 0.819 1.00 84.19 226 ALA A C 1
ATOM 1642 O O . ALA A 1 226 ? -16.617 -0.986 0.950 1.00 84.19 226 ALA A O 1
ATOM 1643 N N . LEU A 1 227 ? -14.475 -1.587 1.173 1.00 86.50 227 LEU A N 1
ATOM 1644 C CA . LEU A 1 227 ? -14.784 -2.896 1.759 1.00 86.50 227 LEU A CA 1
ATOM 1645 C C . LEU A 1 227 ? -15.541 -2.750 3.086 1.00 86.50 227 LEU A C 1
ATOM 1647 O O . LEU A 1 227 ? -16.573 -3.396 3.275 1.00 86.50 227 LEU A O 1
ATOM 1651 N N . LEU A 1 228 ? -15.092 -1.851 3.965 1.00 84.31 228 LEU A N 1
ATOM 1652 C CA . LEU A 1 228 ? -15.762 -1.583 5.239 1.00 84.31 228 LEU A CA 1
ATOM 1653 C C . LEU A 1 228 ? -17.189 -1.047 5.041 1.00 84.31 228 LEU A C 1
ATOM 1655 O O . LEU A 1 228 ? -18.090 -1.479 5.757 1.00 84.31 228 LEU A O 1
ATOM 1659 N N . MET A 1 229 ? -17.426 -0.200 4.031 1.00 78.50 229 MET A N 1
ATOM 1660 C CA . MET A 1 229 ? -18.772 0.272 3.663 1.00 78.50 229 MET A CA 1
ATOM 1661 C C . MET A 1 229 ? -19.711 -0.888 3.299 1.00 78.50 229 MET A C 1
ATOM 1663 O O . MET A 1 229 ? -20.875 -0.906 3.695 1.00 78.50 229 MET A O 1
ATOM 1667 N N . PHE A 1 230 ? -19.201 -1.903 2.600 1.00 82.56 230 PHE A N 1
ATOM 1668 C CA . PHE A 1 230 ? -19.957 -3.120 2.290 1.00 82.56 230 PHE A CA 1
ATOM 1669 C C . PHE A 1 230 ? -20.002 -4.128 3.451 1.00 82.56 230 PHE A C 1
ATOM 1671 O O . PHE A 1 230 ? -20.378 -5.284 3.250 1.00 82.56 230 PHE A O 1
ATOM 1678 N N . ASN A 1 231 ? -19.636 -3.721 4.674 1.00 80.50 231 ASN A N 1
ATOM 1679 C CA . ASN A 1 231 ? -19.527 -4.598 5.844 1.00 80.50 231 ASN A CA 1
ATOM 1680 C C . ASN A 1 231 ? -18.612 -5.811 5.579 1.00 80.50 231 ASN A C 1
ATOM 1682 O O . ASN A 1 231 ? -18.863 -6.951 5.998 1.00 80.50 231 ASN A O 1
ATOM 1686 N N . VAL A 1 232 ? -17.541 -5.577 4.823 1.00 85.06 232 VAL A N 1
ATOM 1687 C CA . VAL A 1 232 ? -16.468 -6.533 4.580 1.00 85.06 232 VAL A CA 1
ATOM 1688 C C . VAL A 1 232 ? -15.262 -6.052 5.360 1.00 85.06 232 VAL A C 1
ATOM 1690 O O . VAL A 1 232 ? -14.628 -5.070 4.991 1.00 85.06 232 VAL A O 1
ATOM 1693 N N . GLN A 1 233 ? -14.944 -6.750 6.444 1.00 84.31 233 GLN A N 1
ATOM 1694 C CA . GLN A 1 233 ? -13.761 -6.463 7.240 1.00 84.31 233 GLN A CA 1
ATOM 1695 C C . GLN A 1 233 ? -12.604 -7.343 6.761 1.00 84.31 233 GLN A C 1
ATOM 1697 O O . GLN A 1 233 ? -12.677 -8.567 6.906 1.00 84.31 233 GLN A O 1
ATOM 1702 N N . PRO A 1 234 ? -11.546 -6.765 6.171 1.00 85.56 234 PRO A N 1
ATOM 1703 C CA . PRO A 1 234 ? -10.380 -7.540 5.786 1.00 85.56 234 PRO A CA 1
ATOM 1704 C C . PRO A 1 234 ? -9.618 -8.035 7.010 1.00 85.56 234 PRO A C 1
ATOM 1706 O O . PRO A 1 234 ? -9.631 -7.410 8.071 1.00 85.56 234 PRO A O 1
ATOM 1709 N N . GLY A 1 235 ? -8.958 -9.176 6.861 1.00 84.25 235 GLY A N 1
ATOM 1710 C CA . GLY A 1 235 ? -8.295 -9.859 7.957 1.00 84.25 235 GLY A CA 1
ATOM 1711 C C . GLY A 1 235 ? -8.034 -11.332 7.645 1.00 84.25 235 GLY A C 1
ATOM 1712 O O . GLY A 1 235 ? -8.429 -11.833 6.588 1.00 84.25 235 GLY A O 1
ATOM 1713 N N . PRO A 1 236 ? -7.424 -12.076 8.580 1.00 74.69 236 PRO A N 1
ATOM 1714 C CA . PRO A 1 236 ? -6.988 -13.453 8.336 1.00 74.69 236 PRO A CA 1
ATOM 1715 C C . PRO A 1 236 ? -8.156 -14.389 8.018 1.00 74.69 236 PRO A C 1
ATOM 1717 O O . PRO A 1 236 ? -8.002 -15.374 7.302 1.00 74.69 236 PRO A O 1
ATOM 1720 N N . LEU A 1 237 ? -9.336 -14.050 8.542 1.00 82.06 237 LEU A N 1
ATOM 1721 C CA . LEU A 1 237 ? -10.571 -14.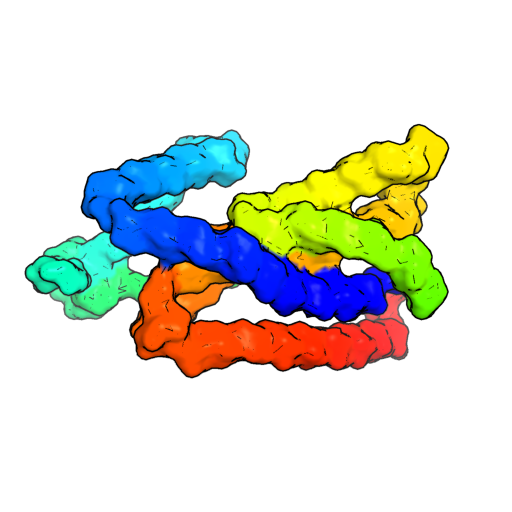802 8.371 1.00 82.06 237 LEU A CA 1
ATOM 1722 C C . LEU A 1 237 ? -11.323 -14.450 7.081 1.00 82.06 237 LEU A C 1
ATOM 1724 O O . LEU A 1 237 ? -12.268 -15.148 6.738 1.00 82.06 237 LEU A O 1
ATOM 1728 N N . LEU A 1 238 ? -10.926 -13.414 6.332 1.00 84.94 238 LEU A N 1
ATOM 1729 C CA . LEU A 1 238 ? -11.640 -12.999 5.120 1.00 84.94 238 LEU A CA 1
ATOM 1730 C C . LEU A 1 238 ? -11.689 -14.128 4.077 1.00 84.94 238 LEU A C 1
ATOM 1732 O O . LEU A 1 238 ? -12.742 -14.405 3.508 1.00 84.94 238 LEU A O 1
ATOM 1736 N N . PHE A 1 239 ? -10.563 -14.817 3.874 1.00 82.19 239 PHE A N 1
ATOM 1737 C CA . PHE A 1 239 ? -10.439 -15.908 2.901 1.00 82.19 239 PHE A CA 1
ATOM 1738 C C . PHE A 1 239 ? -11.199 -17.180 3.301 1.00 82.19 239 PHE A C 1
ATOM 1740 O O . PHE A 1 239 ? -11.431 -18.029 2.444 1.00 82.19 239 PHE A O 1
ATOM 1747 N N . THR A 1 240 ? -11.582 -17.322 4.574 1.00 81.88 240 THR A N 1
ATOM 1748 C CA . THR A 1 240 ? -12.342 -18.479 5.072 1.00 81.88 240 THR A CA 1
ATOM 1749 C C . THR A 1 240 ? -13.822 -18.164 5.269 1.00 81.88 240 THR A C 1
ATOM 1751 O O . THR A 1 240 ? -14.660 -19.005 4.966 1.00 81.88 240 THR A O 1
ATOM 1754 N N . GLN A 1 241 ? -14.158 -16.963 5.746 1.00 85.12 241 GLN A N 1
ATOM 1755 C CA . GLN A 1 241 ? -15.532 -16.545 6.042 1.00 85.12 241 GLN A CA 1
ATOM 1756 C C . GLN A 1 241 ? -16.259 -15.936 4.843 1.00 85.12 241 GLN A C 1
ATOM 1758 O O . GLN A 1 241 ? -17.474 -16.079 4.743 1.00 85.12 241 GLN A O 1
ATOM 1763 N N . LYS A 1 242 ? -15.544 -15.227 3.960 1.00 85.94 242 LYS A N 1
ATOM 1764 C CA . LYS A 1 242 ? -16.106 -14.602 2.752 1.00 85.94 242 LYS A CA 1
ATOM 1765 C C . LYS A 1 242 ? -15.225 -14.894 1.525 1.00 85.94 242 LYS A C 1
ATOM 1767 O O . LYS A 1 242 ? -14.724 -13.952 0.896 1.00 85.94 242 LYS A O 1
ATOM 1772 N N . PRO A 1 243 ? -14.998 -16.178 1.179 1.00 84.69 243 PRO A N 1
ATOM 1773 C CA . PRO A 1 243 ? -14.119 -16.559 0.075 1.00 84.69 243 PRO A CA 1
ATOM 1774 C C . PRO A 1 243 ? -14.586 -15.988 -1.267 1.00 84.69 243 PRO A C 1
ATOM 1776 O O . PRO A 1 243 ? -13.750 -15.640 -2.096 1.00 84.69 243 PRO A O 1
ATOM 1779 N N . GLU A 1 244 ? -15.893 -15.822 -1.474 1.00 87.62 244 GLU A N 1
ATOM 1780 C CA . GLU A 1 244 ? -16.457 -15.249 -2.699 1.00 87.62 244 GLU A CA 1
ATOM 1781 C C . GLU A 1 244 ? -16.020 -13.796 -2.885 1.00 87.62 244 GLU A C 1
ATOM 1783 O O . GLU A 1 244 ? -15.708 -13.382 -3.997 1.00 87.62 244 GLU A O 1
ATOM 1788 N N . ILE A 1 245 ? -15.943 -13.024 -1.796 1.00 86.62 245 ILE A N 1
ATOM 1789 C CA . ILE A 1 245 ? -15.490 -11.631 -1.845 1.00 86.62 245 ILE A CA 1
ATOM 1790 C C . ILE A 1 245 ? -13.971 -11.576 -1.982 1.00 86.62 245 ILE A C 1
ATOM 1792 O O . ILE A 1 245 ? -13.461 -10.808 -2.794 1.00 86.62 245 ILE A O 1
ATOM 1796 N N . ALA A 1 246 ? -13.243 -12.402 -1.227 1.00 83.62 246 ALA A N 1
ATOM 1797 C CA . ALA A 1 246 ? -11.785 -12.432 -1.274 1.00 83.62 246 ALA A CA 1
ATOM 1798 C C . ALA A 1 246 ? -11.274 -12.807 -2.674 1.00 83.62 246 ALA A C 1
ATOM 1800 O O . ALA A 1 246 ? -10.505 -12.064 -3.282 1.00 83.62 246 ALA A O 1
ATOM 1801 N N . TRP A 1 247 ? -11.746 -13.930 -3.219 1.00 83.88 247 TRP A N 1
ATOM 1802 C CA . TRP A 1 247 ? -11.362 -14.393 -4.551 1.00 83.88 247 TRP A CA 1
ATOM 1803 C C . TRP A 1 247 ? -12.054 -13.615 -5.664 1.00 83.88 247 TRP A C 1
ATOM 1805 O O . TRP A 1 247 ? -11.457 -13.440 -6.721 1.00 83.88 247 TRP A O 1
ATOM 1815 N N . GLY A 1 248 ? -13.258 -13.087 -5.428 1.00 88.25 248 GLY A N 1
ATOM 1816 C CA . GLY A 1 248 ? -13.936 -12.183 -6.355 1.00 88.25 248 GLY A CA 1
ATOM 1817 C C . GLY A 1 248 ? -13.166 -10.881 -6.559 1.00 88.25 248 GLY A C 1
ATOM 1818 O O . GLY A 1 248 ? -13.001 -10.447 -7.696 1.00 88.25 248 GLY A O 1
ATOM 1819 N N . LEU A 1 249 ? -12.608 -10.299 -5.491 1.00 85.56 249 LEU A N 1
ATOM 1820 C CA . LEU A 1 249 ? -11.737 -9.129 -5.587 1.00 85.56 249 LEU A CA 1
ATOM 1821 C C . LEU A 1 249 ? -10.482 -9.458 -6.401 1.00 85.56 249 LEU A C 1
ATOM 1823 O O . LEU A 1 249 ? -10.155 -8.734 -7.338 1.00 85.56 249 LEU A O 1
ATOM 1827 N N . VAL A 1 250 ? -9.823 -10.580 -6.102 1.00 82.25 250 VAL A N 1
ATOM 1828 C CA . VAL A 1 250 ? -8.634 -11.022 -6.845 1.00 82.25 250 VAL A CA 1
ATOM 1829 C C . VAL A 1 250 ? -8.972 -11.240 -8.320 1.00 82.25 250 VAL A C 1
ATOM 1831 O O . VAL A 1 250 ? -8.277 -10.722 -9.188 1.00 82.25 250 VAL A O 1
ATOM 1834 N N . ALA A 1 251 ? -10.071 -11.931 -8.626 1.00 85.00 251 ALA A N 1
ATOM 1835 C CA . ALA A 1 251 ? -10.544 -12.134 -9.992 1.00 85.00 251 ALA A CA 1
ATOM 1836 C C . ALA A 1 251 ? -10.871 -10.807 -10.698 1.00 85.00 251 ALA A C 1
ATOM 1838 O O . ALA A 1 251 ? -10.535 -10.637 -11.869 1.00 85.00 251 ALA A O 1
ATOM 1839 N N . SER A 1 252 ? -11.463 -9.841 -9.989 1.00 86.31 252 SER A N 1
ATOM 1840 C CA . SER A 1 252 ? -11.750 -8.513 -10.537 1.00 86.31 252 SER A CA 1
ATOM 1841 C C . SER A 1 252 ? -10.481 -7.742 -10.891 1.00 86.31 252 SER A C 1
ATOM 1843 O O . SER A 1 252 ? -10.503 -6.993 -11.859 1.00 86.31 252 SER A O 1
ATOM 1845 N N . MET A 1 253 ? -9.364 -7.968 -10.187 1.00 80.06 253 MET A N 1
ATOM 1846 C CA . MET A 1 253 ? -8.069 -7.386 -10.555 1.00 80.06 253 MET A CA 1
ATOM 1847 C C . MET A 1 253 ? -7.568 -7.963 -11.882 1.00 80.06 253 MET A C 1
ATOM 1849 O O . MET A 1 253 ? -7.126 -7.212 -12.743 1.00 80.06 253 MET A O 1
ATOM 1853 N N . TYR A 1 254 ? -7.692 -9.280 -12.095 1.00 80.62 254 TYR A N 1
ATOM 1854 C CA . TYR A 1 254 ? -7.333 -9.896 -13.380 1.00 80.62 254 TYR A CA 1
ATOM 1855 C C . TYR A 1 254 ? -8.163 -9.323 -14.529 1.00 80.62 254 TYR A C 1
ATOM 1857 O O . TYR A 1 254 ? -7.617 -8.913 -15.551 1.00 80.62 254 TYR A O 1
ATOM 1865 N N . ILE A 1 255 ? -9.486 -9.280 -14.355 1.00 85.81 255 ILE A N 1
ATOM 1866 C CA . ILE A 1 255 ? -10.405 -8.760 -15.374 1.00 85.81 255 ILE A CA 1
ATOM 1867 C C . ILE A 1 255 ? -10.170 -7.260 -15.588 1.00 85.81 255 ILE A C 1
ATOM 1869 O O . ILE A 1 255 ? -10.121 -6.804 -16.727 1.00 85.81 255 ILE A O 1
ATOM 1873 N N . GLY A 1 256 ? -9.989 -6.504 -14.505 1.00 84.75 256 GLY A N 1
ATOM 1874 C CA . GLY A 1 256 ? -9.728 -5.070 -14.518 1.00 84.75 256 GLY A CA 1
ATOM 1875 C C . GLY A 1 256 ? -8.441 -4.725 -15.257 1.00 84.75 256 GLY A C 1
ATOM 1876 O O . GLY A 1 256 ? -8.468 -3.833 -16.095 1.00 84.75 256 GLY A O 1
ATOM 1877 N N . ASN A 1 257 ? -7.361 -5.479 -15.043 1.00 79.25 257 ASN A N 1
ATOM 1878 C CA . ASN A 1 257 ? -6.097 -5.270 -15.751 1.00 79.25 257 ASN A CA 1
ATOM 1879 C C . ASN A 1 257 ? -6.212 -5.604 -17.238 1.00 79.25 257 ASN A C 1
ATOM 1881 O O . ASN A 1 257 ? -5.698 -4.871 -18.074 1.00 79.25 257 ASN A O 1
ATOM 1885 N N . VAL A 1 258 ? -6.948 -6.659 -17.601 1.00 81.31 258 VAL A N 1
ATOM 1886 C CA . VAL A 1 258 ? -7.235 -6.950 -19.015 1.00 81.31 258 VAL A CA 1
ATOM 1887 C C . VAL A 1 258 ? -8.082 -5.839 -19.648 1.00 81.31 258 VAL A C 1
ATOM 1889 O O . VAL A 1 258 ? -7.822 -5.436 -20.780 1.00 81.31 258 VAL A O 1
ATOM 1892 N N . ALA A 1 259 ? -9.076 -5.308 -18.933 1.00 84.12 259 ALA A N 1
ATOM 1893 C CA . ALA A 1 259 ? -9.883 -4.190 -19.413 1.00 84.12 259 ALA A CA 1
ATOM 1894 C C . ALA A 1 259 ? -9.048 -2.906 -19.560 1.00 84.12 259 ALA A C 1
ATOM 1896 O O . ALA A 1 259 ? -9.139 -2.240 -20.590 1.00 84.12 259 ALA A O 1
ATOM 1897 N N . LEU A 1 260 ? -8.202 -2.592 -18.573 1.00 79.19 260 LEU A N 1
ATOM 1898 C CA . LEU A 1 260 ? -7.248 -1.481 -18.603 1.00 79.19 260 LEU A CA 1
ATOM 1899 C C . LEU A 1 260 ? -6.314 -1.588 -19.800 1.00 79.19 260 LEU A C 1
ATOM 1901 O O . LEU A 1 260 ? -6.179 -0.616 -20.533 1.00 79.19 260 LEU A O 1
ATOM 1905 N N . LEU A 1 261 ? -5.762 -2.771 -20.060 1.00 76.81 261 LEU A N 1
ATOM 1906 C CA . LEU A 1 261 ? -4.922 -3.039 -21.219 1.00 76.81 261 LEU A CA 1
ATOM 1907 C C . LEU A 1 261 ? -5.641 -2.707 -22.537 1.00 76.81 261 LEU A C 1
ATOM 1909 O O . LEU A 1 261 ? -5.097 -2.003 -23.390 1.00 76.81 261 LEU A O 1
ATOM 1913 N N . VAL A 1 262 ? -6.874 -3.196 -22.709 1.00 79.62 262 VAL A N 1
ATOM 1914 C CA . VAL A 1 262 ? -7.676 -2.956 -23.921 1.00 79.62 262 VAL A CA 1
ATOM 1915 C C . VAL A 1 262 ? -7.974 -1.467 -24.094 1.00 79.62 262 VAL A C 1
ATOM 1917 O O . VAL A 1 262 ? -7.811 -0.930 -25.190 1.00 79.62 262 VAL A O 1
ATOM 1920 N N . ILE A 1 263 ? -8.374 -0.795 -23.014 1.00 80.44 263 ILE A N 1
ATOM 1921 C CA . ILE A 1 263 ? -8.667 0.640 -23.008 1.00 80.44 263 ILE A CA 1
ATOM 1922 C C . ILE A 1 263 ? -7.389 1.430 -23.325 1.00 80.44 263 ILE A C 1
ATOM 1924 O O . ILE A 1 263 ? -7.382 2.231 -24.255 1.00 80.44 263 ILE A O 1
ATOM 1928 N N . ASN A 1 264 ? -6.283 1.173 -22.630 1.00 75.75 264 ASN A N 1
ATOM 1929 C CA . ASN A 1 264 ? -5.021 1.889 -22.816 1.00 75.75 264 ASN A CA 1
ATOM 1930 C C . ASN A 1 264 ? -4.515 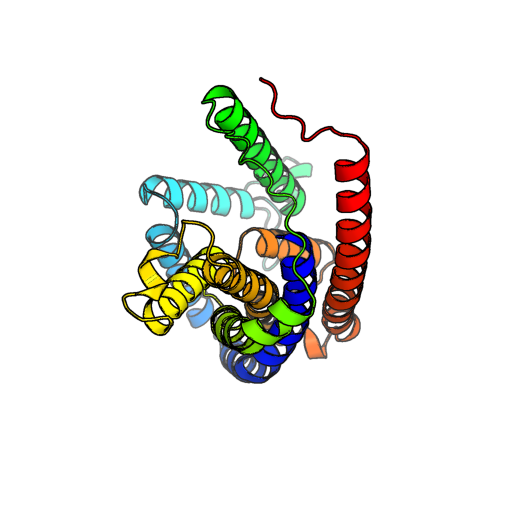1.797 -24.260 1.00 75.75 264 ASN A C 1
ATOM 1932 O O . ASN A 1 264 ? -4.124 2.814 -24.833 1.00 75.75 264 ASN A O 1
ATOM 1936 N N . LEU A 1 265 ? -4.571 0.614 -24.880 1.00 73.38 265 LEU A N 1
ATOM 1937 C CA . LEU A 1 265 ? -4.160 0.442 -26.276 1.00 73.38 265 LEU A CA 1
ATOM 1938 C C . LEU A 1 265 ? -5.047 1.252 -27.239 1.00 73.38 265 LEU A C 1
ATOM 1940 O O . LEU A 1 265 ? -4.526 1.995 -28.070 1.00 73.38 265 LEU A O 1
ATOM 1944 N N . GLN A 1 266 ? -6.374 1.189 -27.084 1.00 73.38 266 GLN A N 1
ATOM 1945 C CA . GLN A 1 266 ? -7.316 1.925 -27.941 1.00 73.38 266 GLN A CA 1
ATOM 1946 C C . GLN A 1 266 ? -7.185 3.447 -27.804 1.00 73.38 266 GLN A C 1
ATOM 1948 O O . GLN A 1 266 ? -7.239 4.179 -28.795 1.00 73.38 266 GLN A O 1
ATOM 1953 N N . TRP A 1 267 ? -7.028 3.940 -26.576 1.00 71.81 267 TRP A N 1
ATOM 1954 C CA . TRP A 1 267 ? -6.969 5.374 -26.300 1.00 71.81 267 TRP A CA 1
ATOM 1955 C C . TRP A 1 267 ? -5.667 6.001 -26.790 1.00 71.81 267 TRP A C 1
ATOM 1957 O O . TRP A 1 267 ? -5.674 7.130 -27.278 1.00 71.81 267 TRP A O 1
ATOM 1967 N N . VAL A 1 268 ? -4.558 5.269 -26.724 1.00 68.25 268 VAL A N 1
ATOM 1968 C CA . VAL A 1 268 ? -3.269 5.722 -27.262 1.00 68.25 268 VAL A CA 1
ATOM 1969 C C . VAL A 1 268 ? -3.343 5.891 -28.774 1.00 68.25 268 VAL A C 1
ATOM 1971 O O . VAL A 1 268 ? -2.922 6.928 -29.292 1.00 68.25 268 VAL A O 1
ATOM 1974 N N . ASP A 1 269 ? -3.939 4.926 -29.475 1.00 65.00 269 ASP A N 1
ATOM 1975 C CA . ASP A 1 269 ? -4.158 5.022 -30.919 1.00 65.00 269 ASP A CA 1
ATOM 1976 C C . ASP A 1 269 ? -5.089 6.192 -31.268 1.00 65.00 269 ASP A C 1
ATOM 1978 O O . ASP A 1 269 ? -4.842 6.937 -32.222 1.00 65.00 269 ASP A O 1
ATOM 1982 N N . TRP A 1 270 ? -6.124 6.419 -30.454 1.00 68.62 270 TRP A N 1
ATOM 1983 C CA . TRP A 1 270 ? -7.055 7.534 -30.621 1.00 68.62 270 TRP A CA 1
ATOM 1984 C C . TRP A 1 270 ? -6.389 8.908 -30.434 1.00 68.62 270 TRP A C 1
ATOM 1986 O O . TRP A 1 270 ? -6.562 9.794 -31.277 1.00 68.62 270 TRP A O 1
ATOM 1996 N N . PHE A 1 271 ? -5.592 9.091 -29.375 1.00 66.44 271 PHE A N 1
ATOM 1997 C CA . PHE A 1 271 ? -4.871 10.343 -29.113 1.00 66.44 271 PHE A CA 1
ATOM 1998 C C . PHE A 1 271 ? -3.789 10.621 -30.160 1.00 66.44 271 PHE A C 1
ATOM 2000 O O . PHE A 1 271 ? -3.628 11.767 -30.588 1.00 66.44 271 PHE A O 1
ATOM 2007 N N . ASN A 1 272 ? -3.084 9.583 -30.618 1.00 62.53 272 ASN A N 1
ATOM 2008 C CA . ASN A 1 272 ? -2.071 9.712 -31.662 1.00 62.53 272 ASN A CA 1
ATOM 2009 C C . ASN A 1 272 ? -2.694 10.123 -33.010 1.00 62.53 272 ASN A C 1
ATOM 2011 O O . ASN A 1 272 ? -2.180 11.016 -33.686 1.00 62.53 272 ASN A O 1
ATOM 2015 N N . ASN A 1 273 ? -3.847 9.547 -33.369 1.00 62.50 273 ASN A N 1
ATOM 2016 C CA . ASN A 1 273 ? -4.547 9.875 -34.615 1.00 62.50 273 ASN A CA 1
ATOM 2017 C C . ASN A 1 273 ? -5.171 11.281 -34.630 1.00 62.50 273 ASN A C 1
ATOM 2019 O O . ASN A 1 273 ? -5.396 11.826 -35.710 1.00 62.50 273 ASN A O 1
ATOM 2023 N N . ARG A 1 274 ? -5.431 11.901 -33.469 1.00 63.34 274 ARG A N 1
ATOM 2024 C CA . ARG A 1 274 ? -6.051 13.238 -33.379 1.00 63.34 274 ARG A CA 1
ATOM 2025 C C . ARG A 1 274 ? -5.082 14.416 -33.204 1.00 63.34 274 ARG A C 1
ATOM 2027 O O . ARG A 1 274 ? -5.553 15.526 -32.988 1.00 63.34 274 ARG A O 1
ATOM 2034 N N . ARG A 1 275 ? -3.760 14.226 -33.343 1.00 53.25 275 ARG A N 1
ATOM 2035 C CA . ARG A 1 275 ? -2.740 15.310 -33.310 1.00 53.25 275 ARG A CA 1
ATOM 2036 C C . ARG A 1 275 ? -2.824 16.271 -32.104 1.00 53.25 275 ARG A C 1
ATOM 2038 O O . ARG A 1 275 ? -2.258 17.354 -32.143 1.00 53.25 275 ARG A O 1
ATOM 2045 N N . LEU A 1 276 ? -3.423 15.862 -30.983 1.00 53.41 276 LEU A N 1
ATOM 2046 C CA . LEU A 1 276 ? -3.418 16.650 -29.735 1.00 53.41 276 LEU A CA 1
ATOM 2047 C C . LEU A 1 276 ? -2.037 16.673 -29.042 1.00 53.41 276 LEU A C 1
ATOM 2049 O O . LEU A 1 276 ? -1.878 17.275 -27.987 1.00 53.41 276 LEU A O 1
ATOM 2053 N N . LEU A 1 277 ? -1.049 16.006 -29.644 1.00 53.47 277 LEU A N 1
ATOM 2054 C CA . LEU A 1 277 ? 0.353 15.948 -29.233 1.00 53.47 277 LEU A CA 1
ATOM 2055 C C . LEU A 1 277 ? 1.264 16.736 -30.193 1.00 53.47 277 LEU A C 1
ATOM 2057 O O . LEU A 1 277 ? 2.453 16.432 -30.292 1.00 53.47 277 LEU A O 1
ATOM 2061 N N . GLU A 1 278 ? 0.736 17.696 -30.961 1.00 44.22 278 GLU A N 1
ATOM 2062 C CA . GLU A 1 278 ? 1.614 18.691 -31.584 1.00 44.22 278 GLU A CA 1
ATOM 2063 C C . GLU A 1 278 ? 2.181 19.594 -30.476 1.00 44.22 278 GLU A C 1
ATOM 2065 O O . GLU A 1 278 ? 1.428 20.028 -29.598 1.00 44.22 278 GLU A O 1
ATOM 2070 N N . PRO A 1 279 ? 3.504 19.841 -30.453 1.00 40.78 279 PRO A N 1
ATOM 2071 C CA . PRO A 1 279 ? 4.072 20.774 -29.499 1.00 40.78 279 PRO A CA 1
ATOM 2072 C C . PRO A 1 279 ? 3.418 22.130 -29.751 1.00 40.78 279 PRO A C 1
ATOM 2074 O O . PRO A 1 279 ? 3.472 22.658 -30.861 1.00 40.78 279 PRO A O 1
ATOM 2077 N N . ILE A 1 280 ? 2.766 22.669 -28.723 1.00 48.50 280 ILE A N 1
ATOM 2078 C CA . ILE A 1 280 ? 2.386 24.078 -28.705 1.00 48.50 280 ILE A CA 1
ATOM 2079 C C . ILE A 1 280 ? 3.721 24.824 -28.823 1.00 48.50 280 ILE A C 1
ATOM 2081 O O . ILE A 1 280 ? 4.578 24.647 -27.955 1.00 48.50 280 ILE A O 1
ATOM 2085 N N . GLY A 1 281 ? 3.927 25.475 -29.971 1.00 39.66 281 GLY A N 1
ATOM 2086 C CA . GLY A 1 281 ? 5.205 26.063 -30.386 1.00 39.66 281 GLY A CA 1
ATOM 2087 C C . GLY A 1 281 ? 5.791 27.062 -29.402 1.00 39.66 281 GLY A C 1
ATOM 2088 O O . GLY A 1 281 ? 5.015 27.666 -28.627 1.00 39.66 281 GLY A O 1
#

Organism: NCBI:txid1356575

Secondary structure (DSSP, 8-state):
-HHHHHHHHHTHHHHHHHHHHHHHHHHHHHHHHT--HHHHHHHHHHHHHHHHHHSSS-HHHHHHHHHHHHHHHT-EE-TTT--EES-TT-GGGGG---HHHHHHHHHHHHHHHHHHHHHHTT----------PPPHHHHHHHHHHHHHHHHHHHSTTS-HHHHHHHHHHHHHHHTHHHHGGGTTTT-HHHHHHHHHHHHHHHHHTHHHHHHHS--SSHHHHHHHHHHHHTT---STTHHHH-HHHHHHHHHHHHHHHHHHHHHHHHHHHHHHHTTTTS---

Foldseek 3Di:
DQQVLLLVLLVLLLVLLVVLCVVCVVVLQVVQVPDDPVNVVVVVVVVLVVQLVPDDPHSVVSNVVVVVVVLQQQFAQDPPPRDGDPCVPPPVSNHGDQPLCCLVVVVVVVVVVVVVVCVVVVVPDDDQDPPDDDDPVVCVVCVVLLVVLLVLQSAALCALVNSLVVSLVVVLVVCDDVVVVCQVVDDPSNSSNSSSSNSSNSSNQVSCCQAVVDGSDSVSVSVSSVCVVVVHHHHNCCCPVPVCVVVVVSVCSVVVSVVVSVCSVVVVVVCVVVPPSDPPD

Radius of gyration: 21.96 Å; chains: 1; bounding box: 59×46×59 Å

pLDDT: mean 78.99, std 10.29, range [39.66, 92.0]

Sequence (281 aa):
MVVLLFAYAELYEPLGFIISAILFGPLLASVAVGFSPANYVALMVFAFASLTSLVGKSTVKTLLGALIWLMLATIGIDANTGVPRFTFGIPDLLAGIDFLIVVVGLFGMAELLHLVEQQVKGTLKSLPVDKSFVQAADIIKLRWTILRSSFIGVLPGTGASVASAVAYGTEKRLAGPEEAKSFGTGNIRGLAAPEAANNAAAGGAMVPMLTLGIPGSGTRAILLGALLMFNVQPGPLLFTQKPEIAWGLVASMYIGNVALLVINLQWVDWFNNRRLLEPIG

InterPro domains:
  IPR002823 Protein of unknown function DUF112, transmembrane [PF01970] (18-272)